Protein AF-A0A1F2Y8V8-F1 (afdb_monomer)

Structure (mmCIF, N/CA/C/O backbone):
data_AF-A0A1F2Y8V8-F1
#
_entry.id   AF-A0A1F2Y8V8-F1
#
loop_
_atom_site.group_PDB
_atom_site.id
_atom_site.type_symbol
_atom_site.label_atom_id
_atom_site.label_alt_id
_atom_site.label_comp_id
_atom_site.label_asym_id
_atom_site.label_entity_id
_atom_site.label_seq_id
_atom_site.pdbx_PDB_ins_code
_atom_site.Cartn_x
_atom_site.Cartn_y
_atom_site.Cartn_z
_atom_site.occupancy
_atom_site.B_iso_or_equiv
_atom_site.auth_seq_id
_atom_site.auth_comp_id
_atom_site.auth_asym_id
_atom_site.auth_atom_id
_atom_site.pdbx_PDB_model_num
ATOM 1 N N . MET A 1 1 ? 27.053 0.276 -62.436 1.00 50.66 1 MET A N 1
ATOM 2 C CA . MET A 1 1 ? 26.690 0.704 -61.066 1.00 50.66 1 MET A CA 1
ATOM 3 C C . MET A 1 1 ? 26.446 -0.496 -60.144 1.00 50.66 1 MET A C 1
ATOM 5 O O . MET A 1 1 ? 27.216 -0.664 -59.210 1.00 50.66 1 MET A O 1
ATOM 9 N N . ALA A 1 2 ? 25.514 -1.407 -60.463 1.00 53.25 2 ALA A N 1
ATOM 10 C CA . ALA A 1 2 ? 25.196 -2.589 -59.638 1.00 53.25 2 ALA A CA 1
ATOM 11 C C . ALA A 1 2 ? 26.373 -3.557 -59.364 1.00 53.25 2 ALA A C 1
ATOM 13 O O . ALA A 1 2 ? 26.540 -4.023 -58.241 1.00 53.25 2 ALA A O 1
ATOM 14 N N . LEU A 1 3 ? 27.232 -3.830 -60.360 1.00 48.72 3 LEU A N 1
ATOM 15 C CA . LEU A 1 3 ? 28.412 -4.693 -60.174 1.00 48.72 3 LEU A CA 1
ATOM 16 C C . LEU A 1 3 ? 29.414 -4.101 -59.166 1.00 48.72 3 LEU A C 1
ATOM 18 O O . LEU A 1 3 ? 29.993 -4.834 -58.376 1.00 48.72 3 LEU A O 1
ATOM 22 N N . ARG A 1 4 ? 29.582 -2.774 -59.156 1.00 48.66 4 ARG A N 1
ATOM 23 C CA . ARG A 1 4 ? 30.535 -2.076 -58.278 1.00 48.66 4 ARG A CA 1
ATOM 24 C C . ARG A 1 4 ? 29.982 -1.843 -56.866 1.00 48.66 4 ARG A C 1
ATOM 26 O O . ARG A 1 4 ? 30.724 -1.990 -55.909 1.00 48.66 4 ARG A O 1
ATOM 33 N N . GLN A 1 5 ? 28.672 -1.628 -56.713 1.00 55.38 5 GLN A N 1
ATOM 34 C CA . GLN A 1 5 ? 28.005 -1.695 -55.398 1.00 55.38 5 GLN A CA 1
ATOM 35 C C . GLN A 1 5 ? 28.158 -3.076 -54.752 1.00 55.38 5 GLN A C 1
ATOM 37 O O . GLN A 1 5 ? 28.366 -3.198 -53.549 1.00 55.38 5 GLN A O 1
ATOM 42 N N . ARG A 1 6 ? 28.089 -4.134 -55.564 1.00 59.78 6 ARG A N 1
ATOM 43 C CA . ARG A 1 6 ? 28.317 -5.504 -55.106 1.00 59.78 6 ARG A CA 1
ATOM 44 C C . ARG A 1 6 ? 29.768 -5.727 -54.664 1.00 59.78 6 ARG A C 1
ATOM 46 O O . ARG A 1 6 ? 29.979 -6.426 -53.683 1.00 59.78 6 ARG A O 1
ATOM 53 N N . ILE A 1 7 ? 30.735 -5.103 -55.342 1.00 61.47 7 ILE A N 1
ATOM 54 C CA . ILE A 1 7 ? 32.147 -5.092 -54.937 1.00 61.47 7 ILE A CA 1
ATOM 55 C C . ILE A 1 7 ? 32.299 -4.392 -53.580 1.00 61.47 7 ILE A C 1
ATOM 57 O O . ILE A 1 7 ? 32.820 -5.021 -52.666 1.00 61.47 7 ILE A O 1
ATOM 61 N N . GLY A 1 8 ? 31.761 -3.181 -53.397 1.00 60.06 8 GLY A N 1
ATOM 62 C CA . GLY A 1 8 ? 31.795 -2.479 -52.102 1.00 60.06 8 GLY A CA 1
ATOM 63 C C . GLY A 1 8 ? 31.223 -3.314 -50.944 1.00 60.06 8 GLY A C 1
ATOM 64 O O . GLY A 1 8 ? 31.868 -3.458 -49.910 1.00 60.06 8 GLY A O 1
ATOM 65 N N . LYS A 1 9 ? 30.080 -3.983 -51.158 1.00 62.69 9 LYS A N 1
ATOM 66 C CA . LYS A 1 9 ? 29.464 -4.888 -50.164 1.00 62.69 9 LYS A CA 1
ATOM 67 C C . LYS A 1 9 ? 30.306 -6.123 -49.831 1.00 62.69 9 LYS A C 1
ATOM 69 O O . LYS A 1 9 ? 30.284 -6.589 -48.696 1.00 62.69 9 LYS A O 1
ATOM 74 N N . ILE A 1 10 ? 31.017 -6.690 -50.809 1.00 65.31 10 ILE A N 1
ATOM 75 C CA . ILE A 1 10 ? 31.923 -7.826 -50.571 1.00 65.31 10 ILE A CA 1
ATOM 76 C C . ILE A 1 10 ? 33.116 -7.378 -49.722 1.00 65.31 10 ILE A C 1
ATOM 78 O O . ILE A 1 10 ? 33.485 -8.104 -48.807 1.00 65.31 10 ILE A O 1
ATOM 82 N N . HIS A 1 11 ? 33.665 -6.188 -49.982 1.00 62.22 11 HIS A N 1
ATOM 83 C CA . HIS A 1 11 ? 34.818 -5.645 -49.257 1.00 62.22 11 HIS A CA 1
ATOM 84 C C . HIS A 1 11 ? 34.490 -5.318 -47.794 1.00 62.22 11 HIS A C 1
ATOM 86 O O . HIS A 1 11 ? 35.233 -5.725 -46.905 1.00 62.22 11 HIS A O 1
ATOM 92 N N . ALA A 1 12 ? 33.330 -4.705 -47.531 1.00 60.56 12 ALA A N 1
ATOM 93 C CA . ALA A 1 12 ? 32.849 -4.483 -46.165 1.00 60.56 12 ALA A CA 1
ATOM 94 C C . ALA A 1 12 ? 32.663 -5.801 -45.382 1.00 60.56 12 ALA A C 1
ATOM 96 O O . ALA A 1 12 ? 32.934 -5.865 -44.188 1.00 60.56 12 ALA A O 1
ATOM 97 N N . ARG A 1 13 ? 32.251 -6.884 -46.059 1.00 64.12 13 ARG A N 1
ATOM 98 C CA . ARG A 1 13 ? 32.045 -8.207 -45.443 1.00 64.12 13 ARG A CA 1
ATOM 99 C C . ARG A 1 13 ? 33.346 -8.933 -45.071 1.00 64.12 13 ARG A C 1
ATOM 101 O O . ARG A 1 13 ? 33.296 -9.846 -44.255 1.00 64.12 13 ARG A O 1
ATOM 108 N N . ILE A 1 14 ? 34.471 -8.573 -45.689 1.00 66.75 14 ILE A N 1
ATOM 109 C CA . ILE A 1 14 ? 35.799 -9.160 -45.424 1.00 66.75 14 ILE A CA 1
ATOM 110 C C . ILE A 1 14 ? 36.697 -8.231 -44.592 1.00 66.75 14 ILE A C 1
ATOM 112 O O . ILE A 1 14 ? 37.903 -8.444 -44.565 1.00 66.75 14 ILE A O 1
ATOM 116 N N . GLU A 1 15 ? 36.118 -7.211 -43.947 1.00 63.00 15 GLU A N 1
ATOM 117 C CA . GLU A 1 15 ? 36.826 -6.253 -43.079 1.00 63.00 15 GLU A CA 1
ATOM 118 C C . GLU A 1 15 ? 37.977 -5.501 -43.770 1.00 63.00 15 GLU A C 1
ATOM 120 O O . GLU A 1 15 ? 38.926 -5.076 -43.119 1.00 63.00 15 GLU A O 1
ATOM 125 N N . LEU A 1 16 ? 37.900 -5.306 -45.092 1.00 66.38 16 LEU A N 1
ATOM 126 C CA . LEU A 1 16 ? 38.850 -4.442 -45.792 1.00 66.38 16 LEU A CA 1
ATOM 127 C C . LEU A 1 16 ? 38.446 -2.985 -45.565 1.00 66.38 16 LEU A C 1
ATOM 129 O O . LEU A 1 16 ? 37.429 -2.528 -46.100 1.00 66.38 16 LEU A O 1
ATOM 133 N N . TYR A 1 17 ? 39.232 -2.255 -44.777 1.00 69.62 17 TYR A N 1
ATOM 134 C CA . TYR A 1 17 ? 38.928 -0.867 -44.461 1.00 69.62 17 TYR A CA 1
ATOM 135 C C . TYR A 1 17 ? 39.268 0.045 -45.649 1.00 69.62 17 TYR A C 1
ATOM 137 O O . TYR A 1 17 ? 40.123 -0.282 -46.480 1.00 69.62 17 TYR A O 1
ATOM 145 N N . PRO A 1 18 ? 38.636 1.229 -45.752 1.00 73.69 18 PRO A N 1
ATOM 146 C CA . PRO A 1 18 ? 38.952 2.196 -46.805 1.00 73.69 18 PRO A CA 1
ATOM 147 C C . PRO A 1 18 ? 40.450 2.546 -46.903 1.00 73.69 18 PRO A C 1
ATOM 149 O O . PRO A 1 18 ? 40.947 2.860 -47.986 1.00 73.69 18 PRO A O 1
ATOM 152 N N . GLU A 1 19 ? 41.179 2.460 -45.788 1.00 75.56 19 GLU A N 1
ATOM 153 C CA . GLU A 1 19 ? 42.627 2.682 -45.717 1.00 75.56 19 GLU A CA 1
ATOM 154 C C . GLU A 1 19 ? 43.428 1.584 -46.432 1.00 75.56 19 GLU A C 1
ATOM 156 O O . GLU A 1 19 ? 44.336 1.897 -47.207 1.00 75.56 19 GLU A O 1
ATOM 161 N N . ASP A 1 20 ? 43.035 0.317 -46.268 1.00 79.25 20 ASP A N 1
ATOM 162 C CA . ASP A 1 20 ? 43.647 -0.832 -46.948 1.00 79.25 20 ASP A CA 1
ATOM 163 C C . ASP A 1 20 ? 43.457 -0.731 -48.468 1.00 79.25 20 ASP A C 1
ATOM 165 O O . ASP A 1 20 ? 44.347 -1.042 -49.265 1.00 79.25 20 ASP A O 1
ATOM 169 N N . PHE A 1 21 ? 42.305 -0.207 -48.883 1.0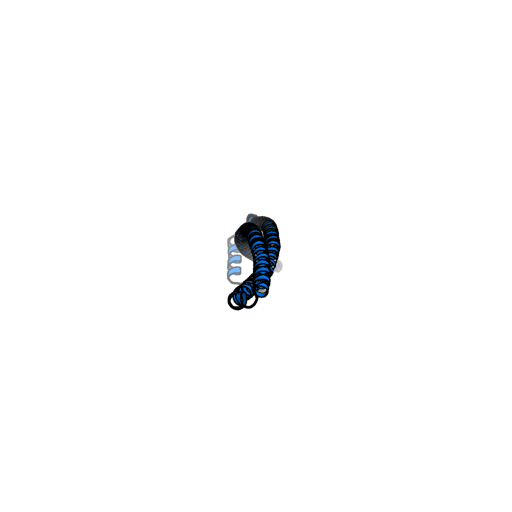0 76.25 21 PHE A N 1
ATOM 170 C CA . PHE A 1 21 ? 41.968 0.016 -50.284 1.00 76.25 21 PHE A CA 1
ATOM 171 C C . PHE A 1 21 ? 42.796 1.144 -50.911 1.00 76.25 21 PHE A C 1
ATOM 173 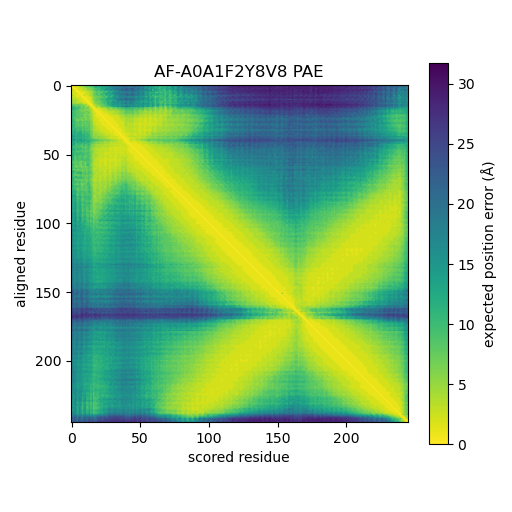O O . PHE A 1 21 ? 43.350 0.997 -52.005 1.00 76.25 21 PHE A O 1
ATOM 180 N N . ALA A 1 22 ? 42.932 2.267 -50.203 1.00 81.38 22 ALA A N 1
ATOM 181 C CA . ALA A 1 22 ? 43.777 3.374 -50.637 1.00 81.38 22 ALA A CA 1
ATOM 182 C C . ALA A 1 22 ? 45.260 2.965 -50.709 1.00 81.38 22 ALA A C 1
ATOM 184 O O . ALA A 1 22 ? 45.972 3.399 -51.619 1.00 81.38 22 ALA A O 1
ATOM 185 N N . ALA A 1 23 ? 45.722 2.111 -49.789 1.00 84.12 23 ALA A N 1
ATOM 186 C CA . ALA A 1 23 ? 47.071 1.553 -49.804 1.00 84.12 23 ALA A CA 1
ATOM 187 C C . ALA A 1 23 ? 47.305 0.645 -51.023 1.00 84.12 23 ALA A C 1
ATOM 189 O O . ALA A 1 23 ? 48.322 0.793 -51.704 1.00 84.12 23 ALA A O 1
ATOM 190 N N . PHE A 1 24 ? 46.344 -0.222 -51.360 1.00 84.25 24 PHE A N 1
ATOM 191 C CA . PHE A 1 24 ? 46.423 -1.081 -52.543 1.00 84.25 24 PHE A CA 1
ATOM 192 C C . PHE A 1 24 ? 46.500 -0.276 -53.847 1.00 84.25 24 PHE A C 1
ATOM 194 O O . PHE A 1 24 ? 47.385 -0.513 -54.667 1.00 84.25 24 PHE A O 1
ATOM 201 N N . TYR A 1 25 ? 45.630 0.724 -54.030 1.00 88.19 25 TYR A N 1
ATOM 202 C CA . TYR A 1 25 ? 45.678 1.577 -55.223 1.00 88.19 25 TYR A CA 1
ATOM 203 C C . TYR A 1 25 ? 46.952 2.407 -55.305 1.00 88.19 25 TYR A C 1
ATOM 205 O O . TYR A 1 25 ? 47.462 2.624 -56.400 1.00 88.19 25 TYR A O 1
ATOM 213 N N . ARG A 1 26 ? 47.490 2.857 -54.167 1.00 86.44 26 ARG A N 1
ATOM 214 C CA . ARG A 1 26 ? 48.780 3.552 -54.127 1.00 86.44 26 ARG A CA 1
ATOM 215 C C . ARG A 1 26 ? 49.910 2.646 -54.612 1.00 86.44 26 ARG A C 1
ATOM 217 O O . ARG A 1 26 ? 50.711 3.095 -55.423 1.00 86.44 26 ARG A O 1
ATOM 224 N N . PHE A 1 27 ? 49.952 1.399 -54.143 1.00 89.38 27 PHE A N 1
ATOM 225 C CA . PHE A 1 27 ? 50.932 0.407 -54.585 1.00 89.38 27 PHE A CA 1
ATOM 226 C C . PHE A 1 27 ? 50.772 0.081 -56.077 1.00 89.38 27 PHE A C 1
ATOM 228 O O . PHE A 1 27 ? 51.723 0.193 -56.840 1.00 89.38 27 PHE A O 1
ATOM 235 N N . TYR A 1 28 ? 49.549 -0.230 -56.512 1.00 87.44 28 TYR A N 1
ATOM 236 C CA . TYR A 1 28 ? 49.250 -0.570 -57.902 1.00 87.44 28 TYR A CA 1
ATOM 237 C C . TYR A 1 28 ? 49.563 0.573 -58.876 1.00 87.44 28 TYR A C 1
ATOM 239 O O . TYR A 1 28 ? 50.165 0.348 -59.921 1.00 87.44 28 TYR A O 1
ATOM 247 N N . LEU A 1 29 ? 49.164 1.809 -58.554 1.00 91.38 29 LEU A N 1
ATOM 248 C CA . LEU A 1 29 ? 49.452 2.960 -59.409 1.00 91.38 29 LEU A CA 1
ATOM 249 C C . LEU A 1 29 ? 50.950 3.267 -59.464 1.00 91.38 29 LEU A C 1
ATOM 251 O O . LEU A 1 29 ? 51.413 3.664 -60.526 1.00 91.38 29 LEU A O 1
ATOM 255 N N . ALA A 1 30 ? 51.693 3.082 -58.366 1.00 90.00 30 ALA A N 1
ATOM 256 C CA . ALA A 1 30 ? 53.147 3.238 -58.367 1.00 90.00 30 ALA A CA 1
ATOM 257 C C . ALA A 1 30 ? 53.803 2.238 -59.330 1.00 90.00 30 ALA A C 1
ATOM 259 O O . ALA A 1 30 ? 54.498 2.658 -60.249 1.00 90.00 30 ALA A O 1
ATOM 260 N N . GLU A 1 31 ? 53.466 0.953 -59.200 1.00 91.50 31 GLU A N 1
ATOM 261 C CA . GLU A 1 31 ? 53.982 -0.111 -60.068 1.00 91.50 31 GLU A CA 1
ATOM 262 C C . GLU A 1 31 ? 53.650 0.143 -61.548 1.00 91.50 31 GLU A C 1
ATOM 264 O O . GLU A 1 31 ? 54.502 0.050 -62.426 1.00 91.50 31 GLU A O 1
ATOM 269 N N . VAL A 1 32 ? 52.402 0.517 -61.850 1.00 90.06 32 VAL A N 1
ATOM 270 C CA . VAL A 1 32 ? 51.988 0.792 -63.231 1.00 90.06 32 VAL A CA 1
ATOM 271 C C . VAL A 1 32 ? 52.713 2.015 -63.790 1.00 90.06 32 VAL A C 1
ATOM 273 O O . VAL A 1 32 ? 53.125 1.993 -64.947 1.00 90.06 32 VAL A O 1
ATOM 276 N N . PHE A 1 33 ? 52.860 3.086 -63.006 1.00 92.25 33 PHE A N 1
ATOM 277 C CA . PHE A 1 33 ? 53.488 4.323 -63.473 1.00 92.25 33 PHE A CA 1
ATOM 278 C C . PHE A 1 33 ? 54.993 4.193 -63.695 1.00 92.25 33 PHE A C 1
ATOM 280 O O . PHE A 1 33 ? 55.491 4.878 -64.588 1.00 92.25 33 PHE A O 1
ATOM 287 N N . ASP A 1 34 ? 55.678 3.294 -62.986 1.00 91.38 34 ASP A N 1
ATOM 288 C CA . ASP A 1 34 ? 57.093 2.991 -63.230 1.00 91.38 34 ASP A CA 1
ATOM 289 C C . ASP A 1 34 ? 57.322 2.393 -64.633 1.00 91.38 34 ASP A C 1
ATOM 291 O O . ASP A 1 34 ? 58.334 2.683 -65.269 1.00 91.38 34 ASP A O 1
ATOM 295 N N . HIS A 1 35 ? 56.340 1.660 -65.174 1.00 90.06 35 HIS A N 1
ATOM 296 C CA . HIS A 1 35 ? 56.416 1.031 -66.500 1.00 90.06 35 HIS A CA 1
ATOM 297 C C . HIS A 1 35 ? 55.793 1.847 -67.647 1.00 90.06 35 HIS A C 1
ATOM 299 O O . HIS A 1 35 ? 56.017 1.537 -68.817 1.00 90.06 35 HIS A O 1
ATOM 305 N N . VAL A 1 36 ? 55.028 2.912 -67.368 1.00 89.75 36 VAL A N 1
ATOM 306 C CA . VAL A 1 36 ? 54.444 3.774 -68.422 1.00 89.75 36 VAL A CA 1
ATOM 307 C C . VAL A 1 36 ? 55.503 4.356 -69.383 1.00 89.75 36 VAL A C 1
ATOM 309 O O . VAL A 1 36 ? 55.234 4.375 -70.586 1.00 89.75 36 VAL A O 1
ATOM 312 N N . PRO A 1 37 ? 56.692 4.811 -68.931 1.00 87.25 37 PRO A N 1
ATOM 313 C CA . PRO A 1 37 ? 57.743 5.313 -69.821 1.00 87.25 37 PRO A CA 1
ATOM 314 C C . PRO A 1 37 ? 58.370 4.250 -70.735 1.00 87.25 37 PRO A C 1
ATOM 316 O O . PRO A 1 37 ? 59.009 4.611 -71.719 1.00 87.25 37 PRO A O 1
ATOM 319 N N . GLU A 1 38 ? 58.210 2.961 -70.416 1.00 90.19 38 GLU A N 1
ATOM 320 C CA . GLU A 1 38 ? 58.784 1.839 -71.175 1.00 90.19 38 GLU A CA 1
ATOM 321 C C . GLU A 1 38 ? 57.922 1.434 -72.385 1.00 90.19 38 GLU A C 1
ATOM 323 O O . GLU A 1 38 ? 58.319 0.585 -73.183 1.00 90.19 38 GLU A O 1
ATOM 328 N N . ILE A 1 39 ? 56.740 2.040 -72.545 1.00 91.12 39 ILE A N 1
ATOM 329 C CA . ILE A 1 39 ? 55.832 1.777 -73.665 1.00 91.12 39 ILE A CA 1
ATOM 330 C C . ILE A 1 39 ? 56.413 2.389 -74.946 1.00 91.12 39 ILE A C 1
ATOM 332 O O . ILE A 1 39 ? 56.501 3.609 -75.087 1.00 91.12 39 ILE A O 1
ATOM 336 N N . ASP A 1 40 ? 56.775 1.535 -75.904 1.00 91.69 40 ASP A N 1
ATOM 337 C CA . ASP A 1 40 ? 57.380 1.967 -77.165 1.00 91.69 40 ASP A CA 1
ATOM 338 C C . ASP A 1 40 ? 56.475 2.954 -77.931 1.00 91.69 40 ASP A C 1
ATOM 340 O O . ASP A 1 40 ? 55.277 2.726 -78.118 1.00 91.69 40 ASP A O 1
ATOM 344 N N . GLY A 1 41 ? 57.055 4.079 -78.355 1.00 88.75 41 GLY A N 1
ATOM 345 C CA . GLY A 1 41 ? 56.365 5.138 -79.094 1.00 88.75 41 GLY A CA 1
ATOM 346 C C . GLY A 1 41 ? 55.469 6.085 -78.279 1.00 88.75 41 GLY A C 1
ATOM 347 O O . GLY A 1 41 ? 54.878 6.983 -78.881 1.00 88.75 41 GLY A O 1
ATOM 348 N N . ILE A 1 42 ? 55.368 5.947 -76.949 1.00 91.00 42 ILE A N 1
ATOM 349 C CA . ILE A 1 42 ? 54.530 6.843 -76.134 1.00 91.00 42 ILE A CA 1
ATOM 350 C C . ILE A 1 42 ? 55.148 8.242 -75.999 1.00 91.00 42 ILE A C 1
ATOM 352 O O . ILE A 1 42 ? 56.316 8.417 -75.646 1.00 91.00 42 ILE A O 1
ATOM 356 N N . THR A 1 43 ? 54.355 9.285 -76.237 1.00 94.31 43 THR A N 1
ATOM 357 C CA . THR A 1 43 ? 54.777 10.663 -75.958 1.00 94.31 43 THR A CA 1
ATOM 358 C C . THR A 1 43 ? 54.574 11.020 -74.484 1.00 94.31 43 THR A C 1
ATOM 360 O O . THR A 1 43 ? 53.683 10.504 -73.813 1.00 94.31 43 THR A O 1
ATOM 363 N N . VAL A 1 44 ? 55.321 12.007 -73.975 1.00 89.94 44 VAL A N 1
ATOM 364 C CA . VAL A 1 44 ? 55.133 12.540 -72.605 1.00 89.94 44 VAL A CA 1
ATOM 365 C C . VAL A 1 44 ? 53.682 12.973 -72.355 1.00 89.94 44 VAL A C 1
ATOM 367 O O . VAL A 1 44 ? 53.137 12.773 -71.271 1.00 89.94 44 VAL A O 1
ATOM 370 N N . LYS A 1 45 ? 53.027 13.548 -73.370 1.00 92.88 45 LYS A N 1
ATOM 371 C CA . LYS A 1 45 ? 51.626 13.976 -73.286 1.00 92.88 45 LYS A CA 1
ATOM 372 C C . LYS A 1 45 ? 50.675 12.786 -73.118 1.00 92.88 45 LYS A C 1
ATOM 374 O O . LYS A 1 45 ? 49.729 12.882 -72.340 1.00 92.88 45 LYS A O 1
ATOM 379 N N . GLU A 1 46 ? 50.918 11.688 -73.830 1.00 92.12 46 GLU A N 1
ATOM 380 C CA . GLU A 1 46 ? 50.125 10.457 -73.731 1.00 92.12 46 GLU A CA 1
ATOM 381 C C . GLU A 1 46 ? 50.367 9.733 -72.405 1.00 92.12 46 GLU A C 1
ATOM 383 O O . GLU A 1 46 ? 49.399 9.334 -71.762 1.00 92.12 46 GLU A O 1
ATOM 388 N N . ALA A 1 47 ? 51.618 9.664 -71.938 1.00 89.25 47 ALA A N 1
ATOM 389 C CA . ALA A 1 47 ? 51.965 9.129 -70.622 1.00 89.25 47 ALA A CA 1
ATOM 390 C C . ALA A 1 47 ? 51.246 9.892 -69.493 1.00 89.25 47 ALA A C 1
ATOM 392 O O . ALA A 1 47 ? 50.570 9.290 -68.662 1.00 89.25 47 ALA A O 1
ATOM 393 N N . LEU A 1 48 ? 51.285 11.232 -69.514 1.00 90.38 48 LEU A N 1
ATOM 394 C CA . LEU A 1 48 ? 50.569 12.071 -68.544 1.00 90.38 48 LEU A CA 1
ATOM 395 C C . LEU A 1 48 ? 49.045 11.888 -68.617 1.00 90.38 48 LEU A C 1
ATOM 397 O O . LEU A 1 48 ? 48.372 11.850 -67.583 1.00 90.38 48 LEU A O 1
ATOM 401 N N . ALA A 1 49 ? 48.485 11.773 -69.824 1.00 91.75 49 ALA A N 1
ATOM 402 C CA . ALA A 1 49 ? 47.055 11.542 -70.012 1.00 91.75 49 ALA A CA 1
ATOM 403 C C . ALA A 1 49 ? 46.621 10.167 -69.478 1.00 91.75 49 ALA A C 1
ATOM 405 O O . ALA A 1 49 ? 45.558 10.059 -68.853 1.00 91.75 49 ALA A O 1
ATOM 406 N N . LEU A 1 50 ? 47.447 9.136 -69.680 1.00 91.19 50 LEU A N 1
ATOM 407 C CA . LEU A 1 50 ? 47.224 7.788 -69.169 1.00 91.19 50 LEU A CA 1
ATOM 408 C C . LEU A 1 50 ? 47.297 7.765 -67.638 1.00 91.19 50 LEU A C 1
ATOM 410 O O . LEU A 1 50 ? 46.334 7.336 -66.999 1.00 91.19 50 LEU A O 1
ATOM 414 N N . SER A 1 51 ? 48.355 8.325 -67.043 1.00 90.38 51 SER A N 1
ATOM 415 C CA . SER A 1 51 ? 48.498 8.415 -65.585 1.00 90.38 51 SER A CA 1
ATOM 416 C C . SER A 1 51 ? 47.357 9.203 -64.943 1.00 90.38 51 SER A C 1
ATOM 418 O O . SER A 1 51 ? 46.758 8.754 -63.969 1.00 90.38 51 SER A O 1
ATOM 420 N N . SER A 1 52 ? 46.962 10.339 -65.527 1.00 92.25 52 SER A N 1
ATOM 421 C CA . SER A 1 52 ? 45.811 11.117 -65.049 1.00 92.25 52 SER A CA 1
ATOM 422 C C . SER A 1 52 ? 44.498 10.326 -65.116 1.00 92.25 52 SER A C 1
ATOM 424 O O . SER A 1 52 ? 43.642 10.447 -64.238 1.00 92.25 52 SER A O 1
ATOM 426 N N . SER A 1 53 ? 44.309 9.509 -66.152 1.00 92.56 53 SER A N 1
ATOM 427 C CA . SER A 1 53 ? 43.097 8.700 -66.316 1.00 92.56 53 SER A CA 1
ATOM 428 C C . SER A 1 53 ? 43.048 7.533 -65.328 1.00 92.56 53 SER A C 1
ATOM 430 O O . SER A 1 53 ? 42.003 7.310 -64.719 1.00 92.56 53 SER A O 1
ATOM 432 N N . LEU A 1 54 ? 44.177 6.857 -65.096 1.00 90.12 54 LEU A N 1
ATOM 433 C CA . LEU A 1 54 ? 44.303 5.787 -64.102 1.00 90.12 54 LEU A CA 1
ATOM 434 C C . LEU A 1 54 ? 44.117 6.308 -62.671 1.00 90.12 54 LEU A C 1
ATOM 436 O O . LEU A 1 54 ? 43.344 5.731 -61.908 1.00 90.12 54 LEU A O 1
ATOM 440 N N . THR A 1 55 ? 44.718 7.452 -62.329 1.00 91.69 55 THR A N 1
ATOM 441 C CA . THR A 1 55 ? 44.513 8.097 -61.023 1.00 91.69 55 THR A CA 1
ATOM 442 C C . THR A 1 55 ? 43.057 8.511 -60.820 1.00 91.69 55 THR A C 1
ATOM 444 O O . THR A 1 55 ? 42.496 8.278 -59.753 1.00 91.69 55 THR A O 1
ATOM 447 N N . ARG A 1 56 ? 42.399 9.087 -61.839 1.00 91.69 56 ARG A N 1
ATOM 448 C CA . ARG A 1 56 ? 40.968 9.434 -61.756 1.00 91.69 56 ARG A CA 1
ATOM 449 C C . ARG A 1 56 ? 40.084 8.205 -61.567 1.00 91.69 56 ARG A C 1
ATOM 451 O O . ARG A 1 56 ? 39.123 8.277 -60.807 1.00 91.69 56 ARG A O 1
ATOM 458 N N . LEU A 1 57 ? 4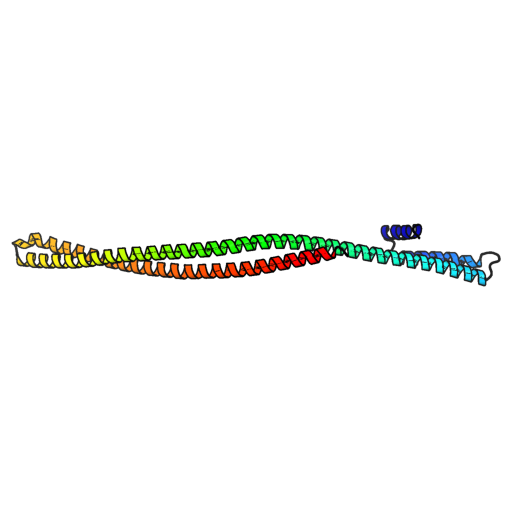0.408 7.093 -62.229 1.00 89.00 57 LEU A N 1
ATOM 459 C CA . LEU A 1 57 ? 39.681 5.837 -62.070 1.00 89.00 57 LEU A CA 1
ATOM 460 C C . LEU A 1 57 ? 39.809 5.294 -60.639 1.00 89.00 57 LEU A C 1
ATOM 462 O O . LEU A 1 57 ? 38.792 4.968 -60.033 1.00 89.00 57 LEU A O 1
ATOM 466 N N . ALA A 1 58 ? 41.028 5.262 -60.092 1.00 87.25 58 ALA A N 1
ATOM 467 C CA . ALA A 1 58 ? 41.284 4.824 -58.720 1.00 87.25 58 ALA A CA 1
ATOM 468 C C . ALA A 1 58 ? 40.584 5.722 -57.685 1.00 87.25 58 ALA A C 1
ATOM 470 O O . ALA A 1 58 ? 39.887 5.226 -56.805 1.00 87.25 58 ALA A O 1
ATOM 471 N N . LEU A 1 59 ? 40.695 7.051 -57.820 1.00 87.12 59 LEU A N 1
ATOM 472 C CA . LEU A 1 59 ? 40.038 8.004 -56.916 1.00 87.12 59 LEU A CA 1
ATOM 473 C C . LEU A 1 59 ? 38.512 7.879 -56.935 1.00 87.12 59 LEU A C 1
ATOM 475 O O . LEU A 1 59 ? 37.874 8.000 -55.891 1.00 87.12 59 LEU A O 1
ATOM 479 N N . PHE A 1 60 ? 37.922 7.639 -58.107 1.00 86.75 60 PHE A N 1
ATOM 480 C CA . PHE A 1 60 ? 36.482 7.434 -58.234 1.00 86.75 60 PHE A CA 1
ATOM 481 C C . PHE A 1 60 ? 36.015 6.133 -57.563 1.00 86.75 60 PHE A C 1
ATOM 483 O O . PHE A 1 60 ? 34.963 6.108 -56.930 1.00 86.75 60 PHE A O 1
ATOM 490 N N . ASP A 1 61 ? 36.789 5.054 -57.676 1.00 83.62 61 ASP A N 1
ATOM 491 C CA . ASP A 1 61 ? 36.449 3.775 -57.045 1.00 83.62 61 ASP A CA 1
ATOM 492 C C . ASP A 1 61 ? 36.603 3.833 -55.512 1.00 83.62 61 ASP A C 1
ATOM 494 O O . ASP A 1 61 ? 35.741 3.342 -54.777 1.00 83.62 61 ASP A O 1
ATOM 498 N N . ILE A 1 62 ? 37.647 4.518 -55.020 1.00 84.00 62 ILE A N 1
ATOM 499 C CA . ILE A 1 62 ? 37.853 4.802 -53.588 1.00 84.00 62 ILE A CA 1
ATOM 500 C C . ILE A 1 62 ? 36.695 5.636 -53.033 1.00 84.00 62 ILE A C 1
ATOM 502 O O . ILE A 1 62 ? 36.123 5.270 -52.008 1.00 84.00 62 ILE A O 1
ATOM 506 N N . SER A 1 63 ? 36.310 6.730 -53.701 1.00 84.50 63 SER A N 1
ATOM 507 C CA . SER A 1 63 ? 35.232 7.600 -53.211 1.00 84.50 63 SER A CA 1
ATOM 508 C C . SER A 1 63 ? 33.878 6.892 -53.186 1.00 84.50 63 SER A C 1
ATOM 510 O O . SER A 1 63 ? 33.113 7.070 -52.239 1.00 84.50 63 SER A O 1
ATOM 512 N N . MET A 1 64 ? 33.600 6.034 -54.172 1.00 82.06 64 MET A N 1
ATOM 513 C CA . MET A 1 64 ? 32.408 5.188 -54.176 1.00 82.06 64 MET A CA 1
ATOM 514 C C . MET A 1 64 ? 32.398 4.179 -53.024 1.00 82.06 64 MET A C 1
ATOM 516 O O . MET A 1 64 ? 31.366 4.011 -52.376 1.00 82.06 64 MET A O 1
ATOM 520 N N . THR A 1 65 ? 33.522 3.505 -52.773 1.00 80.81 65 THR A N 1
ATOM 521 C CA . THR A 1 65 ? 33.637 2.528 -51.680 1.00 80.81 65 THR A CA 1
ATOM 522 C C . THR A 1 65 ? 33.473 3.206 -50.323 1.00 80.81 65 THR A C 1
ATOM 524 O O . THR A 1 65 ? 32.721 2.717 -49.485 1.00 80.81 65 THR A O 1
ATOM 527 N N . LEU A 1 66 ? 34.098 4.371 -50.135 1.00 82.69 66 LEU A N 1
ATOM 528 C CA . LEU A 1 66 ? 33.960 5.170 -48.920 1.00 82.69 66 LEU A CA 1
ATOM 529 C C . LEU A 1 66 ? 32.509 5.630 -48.705 1.00 82.69 66 LEU A C 1
ATOM 531 O O . LEU A 1 66 ? 31.984 5.509 -47.602 1.00 82.69 66 LEU A O 1
ATOM 535 N N . ALA A 1 67 ? 31.836 6.106 -49.759 1.00 84.31 67 ALA A N 1
ATOM 536 C CA . ALA A 1 67 ? 30.430 6.501 -49.685 1.00 84.31 67 ALA A CA 1
ATOM 537 C C . ALA A 1 67 ? 29.514 5.324 -49.308 1.00 84.31 67 ALA A C 1
ATOM 539 O O . ALA A 1 67 ? 28.623 5.487 -48.478 1.00 84.31 67 ALA A O 1
ATOM 540 N N . GLN A 1 68 ? 29.756 4.137 -49.875 1.00 82.25 68 GLN A N 1
ATOM 541 C CA . GLN A 1 68 ? 29.015 2.924 -49.523 1.00 82.25 68 GLN A CA 1
ATOM 542 C C . GLN A 1 68 ? 29.270 2.507 -48.070 1.00 82.25 68 GLN A C 1
ATOM 544 O O . GLN A 1 68 ? 28.323 2.162 -47.374 1.00 82.25 68 GLN A O 1
ATOM 549 N N . TYR A 1 69 ? 30.522 2.565 -47.609 1.00 81.06 69 TYR A N 1
ATOM 550 C CA . TYR A 1 69 ? 30.880 2.234 -46.231 1.00 81.06 69 TYR A CA 1
ATOM 551 C C . TYR A 1 69 ? 30.173 3.158 -45.234 1.00 81.06 69 TYR A C 1
ATOM 553 O O . TYR A 1 69 ? 29.530 2.670 -44.312 1.00 81.06 69 TYR A O 1
ATOM 561 N N . HIS A 1 70 ? 30.214 4.478 -45.455 1.00 83.81 70 HIS A N 1
ATOM 562 C CA . HIS A 1 70 ? 29.483 5.430 -44.614 1.00 83.81 70 HIS A CA 1
ATOM 563 C C . HIS A 1 70 ? 27.981 5.146 -44.600 1.00 83.81 70 HIS A C 1
ATOM 565 O O . HIS A 1 70 ? 27.389 5.098 -43.529 1.00 83.81 70 HIS A O 1
ATOM 571 N N . GLN A 1 71 ? 27.382 4.890 -45.766 1.00 85.50 71 GLN A N 1
ATOM 572 C CA . GLN A 1 71 ? 25.963 4.561 -45.855 1.00 85.50 71 GLN A CA 1
ATOM 573 C C . GLN A 1 71 ? 25.610 3.274 -45.090 1.00 85.50 71 GLN A C 1
ATOM 575 O O . GLN A 1 71 ? 24.607 3.247 -44.380 1.00 85.50 71 GLN A O 1
ATOM 580 N N . ASP A 1 72 ? 26.412 2.215 -45.223 1.00 84.62 72 ASP A N 1
ATOM 581 C CA . ASP A 1 72 ? 26.168 0.938 -44.545 1.00 84.62 72 ASP A CA 1
ATOM 582 C C . ASP A 1 72 ? 26.381 1.061 -43.024 1.00 84.62 72 ASP A C 1
ATOM 584 O O . ASP A 1 72 ? 25.602 0.505 -42.250 1.00 84.62 72 ASP A O 1
ATOM 588 N N . THR A 1 73 ? 27.386 1.824 -42.579 1.00 83.06 73 THR A N 1
ATOM 589 C CA . THR A 1 73 ? 27.593 2.137 -41.157 1.00 83.06 73 THR A CA 1
ATOM 590 C C . THR A 1 73 ? 26.440 2.964 -40.588 1.00 83.06 73 THR A C 1
ATOM 592 O O . THR A 1 73 ? 25.933 2.628 -39.519 1.00 83.06 73 THR A O 1
ATOM 595 N N . ASP A 1 74 ? 25.987 4.006 -41.288 1.00 86.56 74 ASP A N 1
ATOM 596 C CA . ASP A 1 74 ? 24.859 4.835 -40.849 1.00 86.56 74 ASP A CA 1
ATOM 597 C C . ASP A 1 74 ? 23.570 4.012 -40.758 1.00 86.56 74 ASP A C 1
ATOM 599 O O . ASP A 1 74 ? 22.858 4.100 -39.758 1.00 86.56 74 ASP A O 1
ATOM 603 N N . GLN A 1 75 ? 23.308 3.152 -41.749 1.00 86.38 75 GLN A N 1
ATOM 604 C CA . GLN A 1 75 ? 22.163 2.245 -41.725 1.00 86.38 75 GLN A CA 1
ATOM 605 C C . GLN A 1 75 ? 22.258 1.251 -40.564 1.00 86.38 75 GLN A C 1
ATOM 607 O O . GLN A 1 75 ? 21.298 1.089 -39.819 1.00 86.38 75 GLN A O 1
ATOM 612 N N . SER A 1 76 ? 23.418 0.618 -40.361 1.00 87.06 76 SER A N 1
ATOM 613 C CA . SER A 1 76 ? 23.615 -0.324 -39.254 1.00 87.06 76 SER A CA 1
ATOM 614 C C . SER A 1 76 ? 23.437 0.344 -37.889 1.00 87.06 76 SER A C 1
ATOM 616 O O . SER A 1 76 ? 22.904 -0.276 -36.970 1.00 87.06 76 SER A O 1
ATOM 618 N N . ASN A 1 77 ? 23.882 1.594 -37.741 1.00 86.31 77 ASN A N 1
ATOM 619 C CA . ASN A 1 77 ? 23.694 2.366 -36.516 1.00 86.31 77 ASN A CA 1
ATOM 620 C C . ASN A 1 77 ? 22.215 2.717 -36.296 1.00 86.31 77 ASN A C 1
ATOM 622 O O . ASN A 1 77 ? 21.735 2.628 -35.168 1.00 86.31 77 ASN A O 1
ATOM 626 N N . GLN A 1 78 ? 21.481 3.083 -37.352 1.00 87.94 78 GLN A N 1
ATOM 627 C CA . GLN A 1 78 ? 20.036 3.329 -37.275 1.00 87.94 78 GLN A CA 1
ATOM 628 C C . GLN A 1 78 ? 19.264 2.059 -36.903 1.00 87.94 78 GLN A C 1
ATOM 630 O O . GLN A 1 78 ? 18.476 2.091 -35.961 1.00 87.94 78 GLN A O 1
ATOM 635 N N . ASP A 1 79 ? 19.562 0.931 -37.551 1.00 89.69 79 ASP A N 1
ATOM 636 C CA . ASP A 1 79 ? 18.929 -0.359 -37.261 1.00 89.69 79 ASP A CA 1
ATOM 637 C C . ASP A 1 79 ? 19.161 -0.781 -35.798 1.00 89.69 79 ASP A C 1
ATOM 639 O O . ASP A 1 79 ? 18.245 -1.268 -35.129 1.00 89.69 79 ASP A O 1
ATOM 643 N N . ALA A 1 80 ? 20.376 -0.572 -35.274 1.00 88.56 80 ALA A N 1
ATOM 644 C CA . ALA A 1 80 ? 20.704 -0.850 -33.877 1.00 88.56 80 ALA A CA 1
ATOM 645 C C . ALA A 1 80 ? 19.922 0.056 -32.907 1.00 88.56 80 ALA A C 1
ATOM 647 O O . ALA A 1 80 ? 19.354 -0.434 -31.929 1.00 88.56 80 ALA A O 1
ATOM 648 N N . LEU A 1 81 ? 19.840 1.360 -33.200 1.00 89.06 81 LEU A N 1
ATOM 649 C CA . LEU A 1 81 ? 19.062 2.315 -32.404 1.00 89.0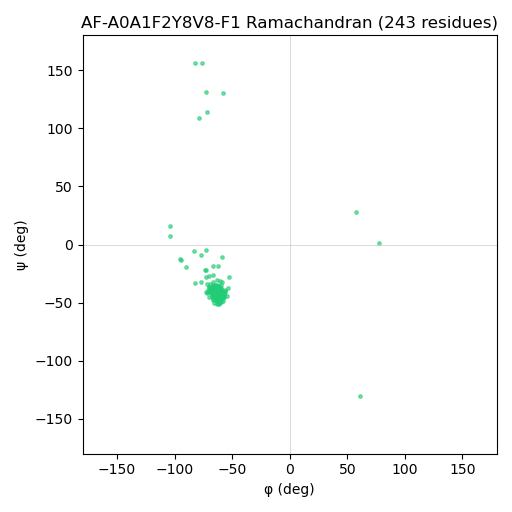6 81 LEU A CA 1
ATOM 650 C C . LEU A 1 81 ? 17.565 1.983 -32.409 1.00 89.06 81 LEU A C 1
ATOM 652 O O . LEU A 1 81 ? 16.906 2.097 -31.375 1.00 89.06 81 LEU A O 1
ATOM 656 N N . ASP A 1 82 ? 17.015 1.552 -33.542 1.00 87.94 82 ASP A N 1
ATOM 657 C CA . ASP A 1 82 ? 15.603 1.187 -33.648 1.00 87.94 82 ASP A CA 1
ATOM 658 C C . ASP A 1 82 ? 15.280 -0.106 -32.894 1.00 87.94 82 ASP A C 1
ATOM 660 O O . ASP A 1 82 ? 14.229 -0.198 -32.249 1.00 87.94 82 ASP A O 1
ATOM 664 N N . GLN A 1 83 ? 16.197 -1.078 -32.893 1.00 89.31 83 GLN A N 1
ATOM 665 C CA . GLN A 1 83 ? 16.082 -2.272 -32.052 1.00 89.31 83 GLN A CA 1
ATOM 666 C C . GLN A 1 83 ? 16.106 -1.920 -30.560 1.00 89.31 83 GLN A C 1
ATOM 668 O O . GLN A 1 83 ? 15.259 -2.407 -29.805 1.00 89.31 83 GLN A O 1
ATOM 673 N N . GLU A 1 84 ? 17.023 -1.050 -30.131 1.00 89.88 84 GLU A N 1
ATOM 674 C CA . GLU A 1 84 ? 17.116 -0.604 -28.737 1.00 89.88 84 GLU A CA 1
ATOM 675 C C . GLU A 1 84 ? 15.851 0.155 -28.306 1.00 89.88 84 GLU A C 1
ATOM 677 O O . GLU A 1 84 ? 15.262 -0.143 -27.263 1.00 89.88 84 GLU A O 1
ATOM 682 N N . ARG A 1 85 ? 15.351 1.065 -29.153 1.00 87.69 85 ARG A N 1
ATOM 683 C CA . ARG A 1 85 ? 14.083 1.780 -28.935 1.00 87.69 85 ARG A CA 1
ATOM 684 C C . ARG A 1 85 ? 12.891 0.833 -28.837 1.00 87.69 85 ARG A C 1
ATOM 686 O O . ARG A 1 85 ? 12.044 1.024 -27.967 1.00 87.69 85 ARG A O 1
ATOM 693 N N . ALA A 1 86 ? 12.814 -0.186 -29.694 1.00 88.62 86 ALA A N 1
ATOM 694 C CA . ALA A 1 86 ? 11.739 -1.176 -29.661 1.00 88.62 86 ALA A CA 1
ATOM 695 C C . ALA A 1 86 ? 11.769 -2.008 -28.369 1.00 88.62 86 ALA A C 1
ATOM 697 O O . ALA A 1 86 ? 10.727 -2.230 -27.744 1.00 88.62 86 ALA A O 1
ATOM 698 N N . ALA A 1 87 ? 12.959 -2.443 -27.946 1.00 91.38 87 ALA A N 1
ATOM 699 C CA . ALA A 1 87 ? 13.148 -3.175 -26.698 1.00 91.38 87 ALA A CA 1
ATOM 700 C C . ALA A 1 87 ? 12.776 -2.318 -25.476 1.00 91.38 87 ALA A C 1
ATOM 702 O O . ALA A 1 87 ? 12.071 -2.792 -24.577 1.00 91.38 87 ALA A O 1
ATOM 703 N N . LEU A 1 88 ? 13.184 -1.046 -25.474 1.00 90.69 88 LEU A N 1
ATOM 704 C CA . LEU A 1 88 ? 12.818 -0.081 -24.443 1.00 90.69 88 LEU A CA 1
ATOM 705 C C . LEU A 1 88 ? 11.301 0.141 -24.399 1.00 90.69 88 LEU A C 1
ATOM 707 O O . LEU A 1 88 ? 10.705 0.010 -23.334 1.00 90.69 88 LEU A O 1
ATOM 711 N N . ALA A 1 89 ? 10.658 0.392 -25.544 1.00 91.38 89 ALA A N 1
ATOM 712 C CA . ALA A 1 89 ? 9.212 0.597 -25.630 1.00 91.38 89 ALA A CA 1
ATOM 713 C C . ALA A 1 89 ? 8.425 -0.611 -25.101 1.00 91.38 89 ALA A C 1
ATOM 715 O O . ALA A 1 89 ? 7.489 -0.446 -24.321 1.00 91.38 89 ALA A O 1
ATOM 716 N N . LYS A 1 90 ? 8.834 -1.833 -25.468 1.00 91.56 90 LYS A N 1
ATOM 717 C CA . LYS A 1 90 ? 8.213 -3.070 -24.976 1.00 91.56 90 LYS A CA 1
ATOM 718 C C . LYS A 1 90 ? 8.343 -3.210 -23.458 1.00 91.56 90 LYS A C 1
ATOM 720 O O . LYS A 1 90 ? 7.371 -3.556 -22.792 1.00 91.56 90 LYS A O 1
ATOM 725 N N . THR A 1 91 ? 9.530 -2.933 -22.921 1.00 93.56 91 THR A N 1
ATOM 726 C CA . THR A 1 91 ? 9.792 -3.008 -21.477 1.00 93.56 91 THR A CA 1
ATOM 727 C C . THR A 1 91 ? 8.980 -1.957 -20.724 1.00 93.56 91 THR A C 1
ATOM 729 O O . THR A 1 91 ? 8.327 -2.279 -19.740 1.00 93.56 91 THR A O 1
ATOM 732 N N . MET A 1 92 ? 8.948 -0.717 -21.219 1.00 92.44 92 MET A N 1
ATOM 733 C CA . MET A 1 92 ? 8.147 0.359 -20.634 1.00 92.44 92 MET A CA 1
ATOM 734 C C . MET A 1 92 ? 6.646 0.055 -20.672 1.00 92.44 92 MET A C 1
ATOM 736 O O . MET A 1 92 ? 5.971 0.320 -19.684 1.00 92.44 92 MET A O 1
ATOM 740 N N . SER A 1 93 ? 6.132 -0.523 -21.765 1.00 91.94 93 SER A N 1
ATOM 741 C CA . SER A 1 93 ? 4.728 -0.951 -21.860 1.00 91.94 93 SER A CA 1
ATOM 742 C C . SER A 1 93 ? 4.388 -1.982 -20.787 1.00 91.94 93 SER A C 1
ATOM 744 O O . SER A 1 93 ? 3.421 -1.803 -20.060 1.00 91.94 93 SER A O 1
ATOM 746 N N . ALA A 1 94 ? 5.210 -3.026 -20.646 1.00 92.88 94 ALA A N 1
ATOM 747 C CA . ALA A 1 94 ? 4.983 -4.069 -19.650 1.00 92.88 94 ALA A CA 1
ATOM 748 C C . ALA A 1 94 ? 5.030 -3.515 -18.216 1.00 92.88 94 ALA A C 1
ATOM 750 O O . ALA A 1 94 ? 4.196 -3.867 -17.386 1.00 92.88 94 ALA A O 1
ATOM 751 N N . THR A 1 95 ? 5.973 -2.611 -17.934 1.00 92.12 95 THR A N 1
ATOM 752 C CA . THR A 1 95 ? 6.054 -1.930 -16.636 1.00 92.12 95 THR A CA 1
ATOM 753 C C . THR A 1 95 ? 4.838 -1.040 -16.382 1.00 92.12 95 THR A C 1
ATOM 755 O O . THR A 1 95 ? 4.363 -0.983 -15.252 1.00 92.12 95 THR A O 1
ATOM 758 N N . ALA A 1 96 ? 4.320 -0.353 -17.405 1.00 91.62 96 ALA A N 1
ATOM 759 C CA . ALA A 1 96 ? 3.111 0.459 -17.288 1.00 91.62 96 ALA A CA 1
ATOM 760 C C . ALA A 1 96 ? 1.890 -0.406 -16.958 1.00 91.62 96 ALA A C 1
ATOM 762 O O . ALA A 1 96 ? 1.176 -0.113 -16.006 1.00 91.62 96 ALA A O 1
ATOM 763 N N . ASP A 1 97 ? 1.694 -1.511 -17.675 1.00 91.69 97 ASP A N 1
ATOM 764 C CA . ASP A 1 97 ? 0.583 -2.430 -17.412 1.00 91.69 97 ASP A CA 1
ATOM 765 C C . ASP A 1 97 ? 0.658 -2.984 -15.977 1.00 91.69 97 ASP A C 1
ATOM 767 O O . ASP A 1 97 ? -0.314 -2.917 -15.226 1.00 91.69 97 ASP A O 1
ATOM 771 N N . GLN A 1 98 ? 1.846 -3.410 -15.533 1.00 94.19 98 GLN A N 1
ATOM 772 C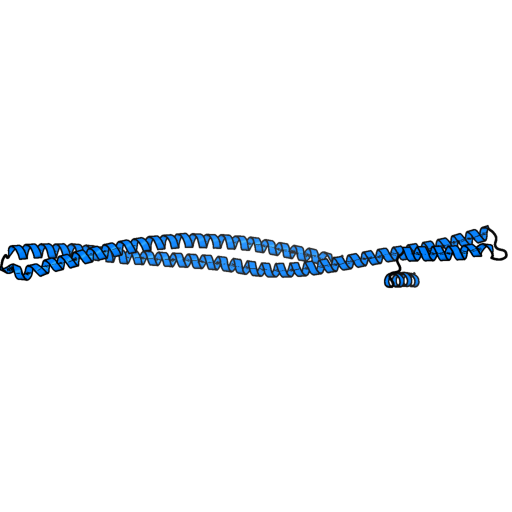 CA . GLN A 1 98 ? 2.047 -3.884 -14.161 1.00 94.19 98 GLN A CA 1
ATOM 773 C C . GLN A 1 98 ? 1.807 -2.786 -13.106 1.00 94.19 98 GLN A C 1
ATOM 775 O O . GLN A 1 98 ? 1.265 -3.054 -12.029 1.00 94.19 98 GLN A O 1
ATOM 780 N N . LEU A 1 99 ? 2.211 -1.543 -13.390 1.00 94.00 99 LEU A N 1
ATOM 781 C CA . LEU A 1 99 ? 1.922 -0.402 -12.521 1.00 94.00 99 LEU A CA 1
ATOM 782 C C . LEU A 1 99 ? 0.421 -0.128 -12.449 1.00 94.00 99 LEU A C 1
ATOM 784 O O . LEU A 1 99 ? -0.077 0.160 -11.367 1.00 94.00 99 LEU A O 1
ATOM 788 N N . GLN A 1 100 ? -0.302 -0.244 -13.563 1.00 93.56 100 GLN A N 1
ATOM 789 C CA . GLN A 1 100 ? -1.747 -0.045 -13.602 1.00 93.56 100 GLN A CA 1
ATOM 790 C C . GLN A 1 100 ? -2.481 -1.062 -12.716 1.00 93.56 100 GLN A C 1
ATOM 792 O O . GLN A 1 100 ? -3.360 -0.668 -11.946 1.00 93.56 100 GLN A O 1
ATOM 797 N N . ASP A 1 101 ? -2.079 -2.333 -12.771 1.00 95.19 101 ASP A N 1
ATOM 798 C CA . ASP A 1 101 ? -2.618 -3.385 -11.903 1.00 95.19 101 ASP A CA 1
ATOM 799 C C . ASP A 1 101 ? -2.327 -3.080 -10.427 1.00 95.19 101 ASP A C 1
ATOM 801 O O . ASP A 1 101 ? -3.232 -3.060 -9.593 1.00 95.19 101 ASP A O 1
ATOM 805 N N . THR A 1 102 ? -1.077 -2.725 -10.114 1.00 95.06 102 THR A N 1
ATOM 806 C CA . THR A 1 102 ? -0.658 -2.387 -8.743 1.00 95.06 102 THR A CA 1
ATOM 807 C C . THR A 1 102 ? -1.426 -1.182 -8.188 1.00 95.06 102 THR A C 1
ATOM 809 O O . THR A 1 102 ? -1.804 -1.166 -7.017 1.00 95.06 102 THR A O 1
ATOM 812 N N . VAL A 1 103 ? -1.677 -0.168 -9.019 1.00 96.25 103 VAL A N 1
ATOM 813 C CA . VAL A 1 103 ? -2.456 1.023 -8.652 1.00 96.25 103 VAL A CA 1
ATOM 814 C C . VAL A 1 103 ? -3.919 0.671 -8.391 1.00 96.25 103 VAL A C 1
ATOM 816 O O . VAL A 1 103 ? -4.507 1.172 -7.433 1.00 96.25 103 VAL A O 1
ATOM 819 N N . SER A 1 104 ? -4.500 -0.212 -9.205 1.00 94.88 104 SER A N 1
ATOM 820 C CA . SER A 1 104 ? -5.860 -0.712 -8.995 1.00 94.88 104 SER A CA 1
ATOM 821 C C . SER A 1 104 ? -5.983 -1.461 -7.665 1.00 94.88 104 SER A C 1
ATOM 823 O O . SER A 1 104 ? -6.913 -1.207 -6.895 1.00 94.88 104 SER A O 1
ATOM 825 N N . ASP A 1 105 ? -5.019 -2.330 -7.353 1.00 95.75 105 ASP A N 1
ATOM 826 C CA . ASP A 1 105 ? -4.973 -3.058 -6.082 1.00 95.75 105 ASP A CA 1
ATOM 827 C C . ASP A 1 105 ? -4.824 -2.105 -4.887 1.00 95.75 105 ASP A C 1
ATOM 829 O O . ASP A 1 105 ? -5.500 -2.262 -3.866 1.00 95.75 105 ASP A O 1
ATOM 833 N N . PHE A 1 106 ? -3.990 -1.069 -5.019 1.00 94.25 106 PHE A N 1
ATOM 834 C CA . PHE A 1 106 ? -3.824 -0.038 -3.994 1.00 94.25 106 PHE A CA 1
ATOM 835 C C . PHE A 1 106 ? -5.114 0.746 -3.735 1.00 94.25 106 PHE A C 1
ATOM 837 O O . PHE A 1 106 ? -5.455 0.978 -2.570 1.00 94.25 106 PHE A O 1
ATOM 844 N N . ALA A 1 107 ? -5.848 1.112 -4.788 1.00 95.31 107 ALA A N 1
ATOM 845 C CA . ALA A 1 107 ? -7.131 1.796 -4.672 1.00 9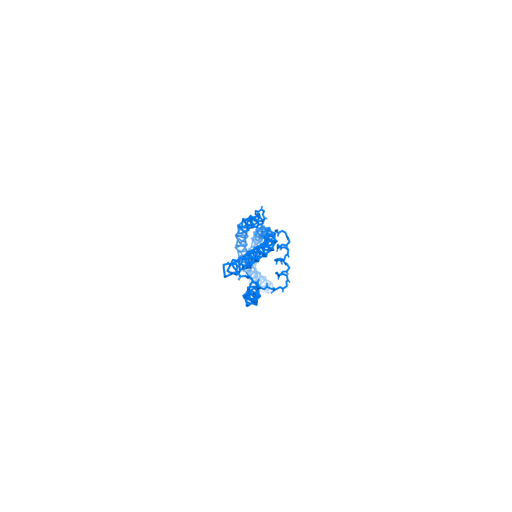5.31 107 ALA A CA 1
ATOM 846 C C . ALA A 1 107 ? -8.192 0.904 -4.001 1.00 95.31 107 ALA A C 1
ATOM 848 O O . ALA A 1 107 ? -8.901 1.349 -3.096 1.00 95.31 107 ALA A O 1
ATOM 849 N N . ALA A 1 108 ? -8.269 -0.376 -4.378 1.00 95.56 108 ALA A N 1
ATOM 850 C CA . ALA A 1 108 ? -9.181 -1.336 -3.754 1.00 95.56 108 ALA A CA 1
ATOM 851 C C . ALA A 1 108 ? -8.845 -1.582 -2.270 1.00 95.56 108 ALA A C 1
ATOM 853 O O . ALA A 1 108 ? -9.741 -1.650 -1.419 1.00 95.56 108 ALA A O 1
ATOM 854 N N . GLY A 1 109 ? -7.552 -1.664 -1.944 1.00 96.44 109 GLY A N 1
ATOM 855 C CA . GLY A 1 109 ? -7.070 -1.783 -0.570 1.00 96.44 109 GLY A CA 1
ATOM 856 C C . GLY A 1 109 ? -7.426 -0.562 0.280 1.00 96.44 109 GLY A C 1
ATOM 857 O O . GLY A 1 109 ? -7.854 -0.719 1.421 1.00 96.44 109 GLY A O 1
ATOM 858 N N . ALA A 1 110 ? -7.324 0.642 -0.286 1.00 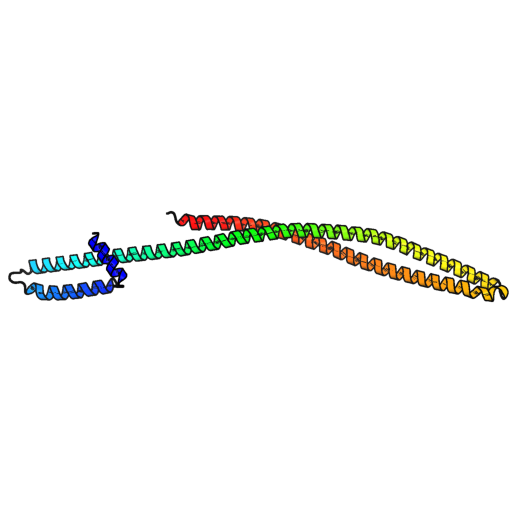96.25 110 ALA A N 1
ATOM 859 C CA . ALA A 1 110 ? -7.688 1.889 0.380 1.00 96.25 110 ALA A CA 1
ATOM 860 C C . ALA A 1 110 ? -9.176 1.946 0.768 1.00 96.25 110 ALA A C 1
ATOM 862 O O . ALA A 1 110 ? -9.508 2.302 1.901 1.00 96.25 110 ALA A O 1
ATOM 863 N N . VAL A 1 111 ? -10.067 1.545 -0.147 1.00 94.38 111 VAL A N 1
ATOM 864 C CA . VAL A 1 111 ? -11.512 1.444 0.124 1.00 94.38 111 VAL A CA 1
ATOM 865 C C . VAL A 1 111 ? -11.784 0.412 1.217 1.00 94.38 111 VAL A C 1
ATOM 867 O O . VAL A 1 111 ? -12.451 0.717 2.202 1.00 94.38 111 VAL A O 1
ATOM 870 N N . SER A 1 112 ? -11.194 -0.780 1.096 1.00 96.12 112 SER A N 1
ATOM 871 C CA . SER A 1 112 ? -11.360 -1.850 2.087 1.00 96.12 112 SER A CA 1
ATOM 872 C C . SER A 1 112 ? -10.887 -1.429 3.484 1.00 96.12 112 SER A C 1
ATOM 874 O O . SER A 1 112 ? -11.506 -1.780 4.487 1.00 96.12 112 SER A O 1
ATOM 876 N N . LEU A 1 113 ? -9.801 -0.654 3.559 1.00 95.56 113 LEU A N 1
ATOM 877 C CA . LEU A 1 113 ? -9.272 -0.124 4.813 1.00 95.56 113 LEU A CA 1
ATOM 878 C C . LEU A 1 113 ? -10.246 0.868 5.459 1.00 95.56 113 LEU A C 1
ATOM 880 O O . LEU A 1 113 ? -10.492 0.788 6.661 1.00 95.56 113 LEU A O 1
ATOM 884 N N . ALA A 1 114 ? -10.824 1.772 4.663 1.00 93.25 114 ALA A N 1
ATOM 885 C CA . ALA A 1 114 ? -11.812 2.732 5.141 1.00 93.25 114 ALA A CA 1
ATOM 886 C C . ALA A 1 114 ? -13.072 2.033 5.683 1.00 93.25 114 ALA A C 1
ATOM 888 O O . ALA A 1 114 ? -13.538 2.374 6.774 1.00 93.25 114 ALA A O 1
ATOM 889 N N . ASP A 1 115 ? -13.572 1.017 4.975 1.00 94.75 115 ASP A N 1
ATOM 890 C CA . ASP A 1 115 ? -14.729 0.226 5.403 1.00 94.75 115 ASP A CA 1
ATOM 891 C C . ASP A 1 115 ? -14.445 -0.537 6.706 1.00 94.75 115 ASP A C 1
ATOM 893 O O . ASP A 1 115 ? -15.229 -0.468 7.657 1.00 94.75 115 ASP A O 1
ATOM 897 N N . ALA A 1 116 ? -13.286 -1.199 6.802 1.00 96.38 116 ALA A N 1
ATOM 898 C CA . ALA A 1 116 ? -12.876 -1.919 8.008 1.00 96.38 116 ALA A CA 1
ATOM 899 C C . ALA A 1 116 ? -12.713 -0.984 9.222 1.00 96.38 116 ALA A C 1
ATOM 901 O O . ALA A 1 116 ? -13.103 -1.325 10.347 1.00 96.38 116 ALA A O 1
ATOM 902 N N . SER A 1 117 ? -12.176 0.222 9.016 1.00 96.38 117 SER A N 1
ATOM 903 C CA . SER A 1 117 ? -12.102 1.249 10.059 1.00 96.38 117 SER A CA 1
ATOM 904 C C . SER A 1 117 ? -13.487 1.704 10.511 1.00 96.38 117 SER A C 1
ATOM 906 O O . SER A 1 117 ? -13.730 1.810 11.714 1.00 96.38 117 SER A O 1
ATOM 908 N N . GLN A 1 118 ? -14.416 1.921 9.578 1.00 94.94 118 GLN A N 1
ATOM 909 C CA . GLN A 1 118 ? -15.787 2.311 9.900 1.00 94.94 118 GLN A CA 1
ATOM 910 C C . GLN A 1 118 ? -16.517 1.218 10.694 1.00 94.94 118 GLN A C 1
ATOM 912 O O . GLN A 1 118 ? -17.207 1.517 11.673 1.00 94.94 118 GLN A O 1
ATOM 917 N N . GLU A 1 119 ? -16.344 -0.051 10.321 1.00 97.06 119 GLU A N 1
ATOM 918 C CA . GLU A 1 119 ? -16.906 -1.181 11.063 1.00 97.06 119 GLU A CA 1
ATOM 919 C C . GLU A 1 119 ? -16.329 -1.270 12.484 1.00 97.06 119 GLU A C 1
ATOM 921 O O . GLU A 1 119 ? -17.075 -1.468 13.449 1.00 97.06 119 GLU A O 1
ATOM 926 N N . THR A 1 120 ? -15.020 -1.047 12.631 1.00 97.69 120 THR A N 1
ATOM 927 C CA . THR A 1 120 ? -14.344 -1.025 13.936 1.00 97.69 120 THR A CA 1
ATOM 928 C C . THR A 1 120 ? -14.907 0.072 14.840 1.00 97.69 120 THR A C 1
ATOM 930 O O . THR A 1 120 ? -15.193 -0.189 16.009 1.00 97.69 120 THR A O 1
ATOM 933 N N . VAL A 1 121 ? -15.166 1.270 14.304 1.00 96.81 121 VAL A N 1
ATOM 934 C CA . VAL A 1 121 ? -15.817 2.367 15.045 1.00 96.81 121 VAL A CA 1
ATOM 935 C C . VAL A 1 121 ? -17.231 1.976 15.493 1.00 96.81 121 VAL A C 1
ATOM 937 O O . VAL A 1 121 ? -17.602 2.204 16.644 1.00 96.81 121 VAL A O 1
ATOM 940 N N . LEU A 1 122 ? -18.019 1.325 14.633 1.00 96.81 122 LEU A N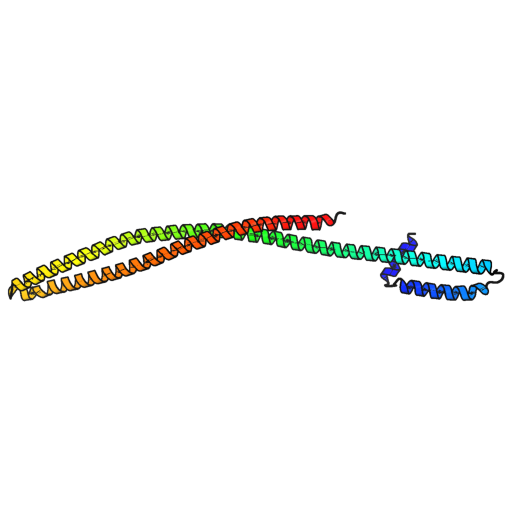 1
ATOM 941 C CA . LEU A 1 122 ? -19.363 0.855 14.996 1.00 96.81 122 LEU A CA 1
ATOM 942 C C . LEU A 1 122 ? -19.338 -0.255 16.058 1.00 96.81 122 LEU A C 1
ATOM 944 O O . LEU A 1 122 ? -20.245 -0.355 16.888 1.00 96.81 122 LEU A O 1
ATOM 948 N N . LEU A 1 123 ? -18.334 -1.133 16.032 1.00 97.56 123 LEU A N 1
ATOM 949 C CA . LEU A 1 123 ? -18.116 -2.139 17.073 1.00 97.56 123 LEU A CA 1
ATOM 950 C C . LEU A 1 123 ? -17.717 -1.491 18.404 1.00 97.56 123 LEU A C 1
ATOM 952 O O . LEU A 1 123 ? -18.287 -1.848 19.435 1.00 97.56 123 LEU A O 1
ATOM 956 N N . ALA A 1 124 ? -16.803 -0.520 18.370 1.00 97.56 124 ALA A N 1
ATOM 957 C CA . ALA A 1 124 ? -16.382 0.256 19.532 1.00 97.56 124 ALA A CA 1
ATOM 958 C C . ALA A 1 124 ? -17.565 0.990 20.183 1.00 97.56 124 ALA A C 1
ATOM 960 O O . ALA A 1 124 ? -17.765 0.881 21.391 1.00 97.56 124 ALA A O 1
ATOM 961 N N . GLN A 1 125 ? -18.423 1.632 19.385 1.00 96.31 125 GLN A N 1
ATOM 962 C CA . GLN A 1 125 ? -19.620 2.303 19.897 1.00 96.31 125 GLN A CA 1
ATOM 963 C C . GLN A 1 125 ? -20.585 1.324 20.580 1.00 96.31 125 GLN A C 1
ATOM 965 O O . GLN A 1 125 ? -21.030 1.560 21.700 1.00 96.31 125 GLN A O 1
ATOM 970 N N . ARG A 1 126 ? -20.855 0.171 19.952 1.00 96.94 126 ARG A N 1
ATOM 971 C CA . ARG A 1 126 ? -21.687 -0.881 20.563 1.00 96.94 126 ARG A CA 1
ATOM 972 C C . ARG A 1 126 ? -21.089 -1.417 21.864 1.00 96.94 126 ARG A C 1
ATOM 974 O O . ARG A 1 126 ? -21.830 -1.869 22.737 1.00 96.94 126 ARG A O 1
ATOM 981 N N . LEU A 1 127 ? -19.762 -1.430 21.983 1.00 96.81 127 LEU A N 1
ATOM 982 C CA . LEU A 1 127 ? -19.077 -1.843 23.202 1.00 96.81 127 LEU A CA 1
ATOM 983 C C . LEU A 1 127 ? -19.243 -0.798 24.314 1.00 96.81 127 LEU A C 1
ATOM 985 O O . LEU A 1 127 ? -19.557 -1.193 25.435 1.00 96.81 127 LEU A O 1
ATOM 989 N N . LEU A 1 128 ? -19.135 0.498 23.998 1.00 96.44 128 LEU A N 1
ATOM 990 C CA . LEU A 1 128 ? -19.429 1.586 24.941 1.00 96.44 128 LEU A CA 1
ATOM 991 C C . LEU A 1 128 ? -20.863 1.500 25.471 1.00 96.44 128 LEU A C 1
ATOM 993 O O . LEU A 1 128 ? -21.065 1.525 26.684 1.00 96.44 128 LEU A O 1
ATOM 997 N N . ASP A 1 129 ? -21.847 1.287 24.594 1.00 96.19 129 ASP A N 1
ATOM 998 C CA . ASP A 1 129 ? -23.252 1.165 25.005 1.00 96.19 129 ASP A CA 1
ATOM 999 C C . ASP A 1 129 ? -23.448 0.003 25.997 1.00 96.19 129 ASP A C 1
ATOM 1001 O O . ASP A 1 129 ? -24.137 0.126 27.015 1.00 96.19 129 ASP A O 1
ATOM 1005 N N . LYS A 1 130 ? -22.796 -1.141 25.739 1.00 96.12 130 LYS A N 1
ATOM 1006 C CA . LYS A 1 130 ? -22.807 -2.289 26.658 1.00 96.12 130 LYS A CA 1
ATOM 1007 C C . LYS A 1 130 ? -22.112 -1.971 27.980 1.00 96.12 130 LYS A C 1
ATOM 1009 O O . LYS A 1 130 ? -22.592 -2.413 29.022 1.00 96.12 130 LYS A O 1
ATOM 1014 N N . MET A 1 131 ? -21.018 -1.213 27.961 1.00 96.25 131 MET A N 1
ATOM 1015 C CA . MET A 1 131 ? -20.315 -0.799 29.179 1.00 96.25 131 MET A CA 1
ATOM 1016 C C . MET A 1 131 ? -21.174 0.092 30.057 1.00 96.25 131 MET A C 1
ATOM 1018 O O . MET A 1 131 ? -21.223 -0.144 31.259 1.00 96.25 131 MET A O 1
ATOM 1022 N N . THR A 1 132 ? -21.928 1.025 29.475 1.00 95.75 132 THR A N 1
ATOM 1023 C CA . THR A 1 132 ? -22.885 1.848 30.225 1.00 95.75 132 THR A CA 1
ATOM 1024 C C . THR A 1 132 ? -23.932 0.989 30.937 1.00 95.75 132 THR A C 1
ATOM 1026 O O . THR A 1 132 ? -24.264 1.234 32.097 1.00 95.75 132 THR A O 1
ATOM 1029 N N . VAL A 1 133 ? -24.431 -0.070 30.289 1.00 96.88 133 VAL A N 1
ATOM 1030 C CA . VAL A 1 133 ? -25.360 -1.015 30.933 1.00 96.88 133 VAL A CA 1
ATOM 1031 C C . VAL A 1 133 ? -24.698 -1.726 32.117 1.00 96.88 133 VAL A C 1
ATOM 1033 O O . VAL A 1 133 ? -25.302 -1.823 33.186 1.00 96.88 133 VAL A O 1
ATOM 1036 N N . VAL A 1 134 ? -23.457 -2.196 31.962 1.00 97.06 134 VAL A N 1
ATOM 1037 C CA . VAL A 1 134 ? -22.717 -2.855 33.052 1.00 97.06 134 VAL A CA 1
ATOM 1038 C C . VAL A 1 134 ? -22.415 -1.877 34.190 1.00 97.06 134 VAL A C 1
ATOM 1040 O O . VAL A 1 134 ? -22.534 -2.251 35.356 1.00 97.06 134 VAL A O 1
ATOM 1043 N N . GLU A 1 135 ? -22.096 -0.622 33.884 1.00 96.88 135 GLU A N 1
ATOM 1044 C CA . GLU A 1 135 ? -21.865 0.418 34.887 1.00 96.88 135 GLU A CA 1
ATOM 1045 C C . GLU A 1 135 ? -23.125 0.688 35.723 1.00 96.88 135 GLU A C 1
ATOM 1047 O O . GLU A 1 135 ? -23.043 0.739 36.951 1.00 96.88 135 GLU A O 1
ATOM 1052 N N . ASN A 1 136 ? -24.303 0.743 35.093 1.00 96.88 136 ASN A N 1
ATOM 1053 C CA . ASN A 1 136 ? -25.587 0.888 35.791 1.00 96.88 136 ASN A CA 1
ATOM 1054 C C . ASN A 1 136 ? -25.892 -0.303 36.718 1.00 96.88 136 ASN A C 1
ATOM 1056 O O . ASN A 1 136 ? -26.364 -0.129 37.847 1.00 96.88 136 ASN A O 1
ATOM 1060 N N . ILE A 1 137 ? -25.596 -1.526 36.269 1.00 97.31 137 ILE A N 1
ATOM 1061 C CA . ILE A 1 137 ? -25.730 -2.731 37.101 1.00 97.31 137 ILE A CA 1
ATOM 1062 C C . ILE A 1 137 ? -24.763 -2.656 38.288 1.00 97.31 137 ILE A C 1
ATOM 1064 O O . ILE A 1 137 ? -25.156 -2.911 39.426 1.00 97.31 137 ILE A O 1
ATOM 1068 N N . ASN A 1 138 ? -23.513 -2.260 38.049 1.00 97.69 138 ASN A N 1
ATOM 1069 C CA . ASN A 1 138 ? -22.502 -2.131 39.091 1.00 97.69 138 ASN A CA 1
ATOM 1070 C C . ASN A 1 138 ? -22.865 -1.057 40.133 1.00 97.69 138 ASN A C 1
ATOM 1072 O O . ASN A 1 138 ? -22.683 -1.279 41.331 1.00 97.69 138 ASN A O 1
ATOM 1076 N N . ALA A 1 139 ? -23.449 0.068 39.704 1.00 96.50 139 ALA A N 1
ATOM 1077 C CA . ALA A 1 139 ? -23.997 1.085 40.602 1.00 96.50 139 ALA A CA 1
ATOM 1078 C C . ALA A 1 139 ? -25.115 0.511 41.489 1.00 96.50 139 ALA A C 1
ATOM 1080 O O . ALA A 1 139 ? -25.097 0.687 42.706 1.00 96.50 139 ALA A O 1
ATOM 1081 N N . THR A 1 140 ? -26.016 -0.284 40.906 1.00 97.69 140 THR A N 1
ATOM 1082 C CA . THR A 1 140 ? -27.081 -0.973 41.654 1.00 97.69 140 THR A CA 1
ATOM 1083 C C . THR A 1 140 ? -26.505 -1.938 42.700 1.00 97.69 140 THR A C 1
ATOM 1085 O O . THR A 1 140 ? -26.970 -1.974 43.839 1.00 97.69 140 THR A O 1
ATOM 1088 N N . ILE A 1 141 ? -25.455 -2.698 42.362 1.00 96.62 141 ILE A N 1
ATOM 1089 C CA . ILE A 1 141 ? -24.756 -3.585 43.312 1.00 96.62 141 ILE A CA 1
ATOM 1090 C C . ILE A 1 141 ? -24.141 -2.777 44.459 1.00 96.62 141 ILE A C 1
ATOM 1092 O O . ILE A 1 141 ? -24.214 -3.191 45.621 1.00 96.62 141 ILE A O 1
ATOM 1096 N N . GLN A 1 142 ? -23.538 -1.628 44.152 1.00 96.31 142 GLN A N 1
ATOM 1097 C CA . GLN A 1 142 ? -22.942 -0.745 45.149 1.00 96.31 142 GLN A CA 1
ATOM 1098 C C . GLN A 1 142 ? -23.999 -0.203 46.126 1.00 96.31 142 GLN A C 1
ATOM 1100 O O . GLN A 1 142 ? -23.756 -0.201 47.339 1.00 96.31 142 GLN A O 1
ATOM 1105 N N . ASP A 1 143 ? -25.178 0.168 45.624 1.00 97.00 143 ASP A N 1
ATOM 1106 C CA . ASP A 1 143 ? -26.313 0.629 46.429 1.00 97.00 143 ASP A CA 1
ATOM 1107 C C . ASP A 1 143 ? -26.885 -0.490 47.308 1.00 97.00 143 ASP A C 1
ATOM 1109 O O . ASP A 1 143 ? -27.029 -0.306 48.520 1.00 97.00 143 ASP A O 1
ATOM 1113 N N . ILE A 1 144 ? -27.126 -1.681 46.742 1.00 96.81 144 ILE A N 1
ATOM 1114 C CA . ILE A 1 144 ? -27.588 -2.865 47.490 1.00 96.81 144 ILE A CA 1
ATOM 1115 C C . ILE A 1 144 ? -26.591 -3.227 48.594 1.00 96.81 144 ILE A C 1
ATOM 1117 O O . ILE A 1 144 ? -26.987 -3.502 49.728 1.00 96.81 144 ILE A O 1
ATOM 1121 N N . SER A 1 145 ? -25.291 -3.192 48.296 1.00 96.75 145 SER A N 1
ATOM 1122 C CA . SER A 1 145 ? -24.240 -3.465 49.282 1.00 96.75 145 SER A CA 1
ATOM 1123 C C . SER A 1 145 ? -24.251 -2.418 50.402 1.00 96.75 145 SER A C 1
ATOM 1125 O O . SER A 1 145 ? -24.144 -2.762 51.577 1.00 96.75 145 SER A O 1
ATOM 1127 N N . GLY A 1 146 ? -24.454 -1.138 50.069 1.00 95.56 146 GLY A N 1
ATOM 1128 C CA . GLY A 1 146 ? -24.619 -0.065 51.052 1.00 95.56 146 GLY A CA 1
ATOM 1129 C C . GLY A 1 146 ? -25.832 -0.269 51.966 1.00 95.56 146 GLY A C 1
ATOM 1130 O O . GLY A 1 146 ? -25.697 -0.189 53.188 1.00 95.56 146 GLY A O 1
ATOM 1131 N N . GLN A 1 147 ? -26.994 -0.592 51.393 1.00 97.06 147 GLN A N 1
ATOM 1132 C CA . GLN A 1 147 ? -28.223 -0.874 52.143 1.00 97.06 147 GLN A CA 1
ATOM 1133 C C . GLN A 1 147 ? -28.084 -2.120 53.026 1.00 97.06 147 GLN A C 1
ATOM 1135 O O . GLN A 1 147 ? -28.482 -2.101 54.188 1.00 97.06 147 GLN A O 1
ATOM 1140 N N . THR A 1 148 ? -27.461 -3.180 52.509 1.00 96.38 148 THR A N 1
ATOM 1141 C CA . THR A 1 148 ? -27.218 -4.426 53.252 1.00 96.38 148 THR A CA 1
ATOM 1142 C C . THR A 1 148 ? -26.286 -4.191 54.439 1.00 96.38 148 THR A C 1
ATOM 1144 O O . THR A 1 148 ? -26.540 -4.702 55.528 1.00 96.38 148 THR A O 1
ATOM 1147 N N . ASN A 1 149 ? -25.250 -3.362 54.274 1.00 95.19 149 ASN A N 1
ATOM 1148 C CA . ASN A 1 149 ? -24.366 -2.988 55.379 1.00 95.19 149 ASN A CA 1
ATOM 1149 C C . ASN A 1 149 ? -25.119 -2.209 56.475 1.00 95.19 149 ASN A C 1
ATOM 1151 O O . ASN A 1 149 ? -24.917 -2.463 57.660 1.00 95.19 149 ASN A O 1
ATOM 1155 N N . LEU A 1 150 ? -26.025 -1.299 56.095 1.00 95.88 150 LEU A N 1
ATOM 1156 C CA . LEU A 1 150 ? -26.878 -0.571 57.044 1.00 95.88 150 LEU A CA 1
ATOM 1157 C C . LEU A 1 150 ? -27.874 -1.495 57.764 1.00 95.88 150 LEU A C 1
ATOM 1159 O O . LEU A 1 150 ? -28.056 -1.373 58.973 1.00 95.88 150 LEU A O 1
ATOM 1163 N N . LEU A 1 151 ? -28.482 -2.446 57.050 1.00 95.25 151 LEU A N 1
ATOM 1164 C CA . LEU A 1 151 ? -29.343 -3.482 57.632 1.00 95.25 151 LEU A CA 1
ATOM 1165 C C . LEU A 1 151 ? -28.577 -4.346 58.642 1.00 95.25 151 LEU A C 1
ATOM 1167 O O . LEU A 1 151 ? -29.056 -4.553 59.756 1.00 95.25 151 LEU A O 1
ATOM 1171 N N . GLY A 1 152 ? -27.371 -4.794 58.280 1.00 94.44 152 GLY A N 1
ATOM 1172 C CA . GLY A 1 152 ? -26.480 -5.534 59.172 1.00 94.44 152 GLY A CA 1
ATOM 1173 C C . GLY A 1 152 ? -26.094 -4.722 60.410 1.00 94.44 152 GLY A C 1
ATOM 1174 O O . GLY A 1 152 ? -26.143 -5.237 61.521 1.00 94.44 152 GLY A O 1
ATOM 1175 N N . LEU A 1 153 ? -25.794 -3.430 60.260 1.00 92.75 153 LEU A N 1
ATOM 1176 C CA . LEU A 1 153 ? -25.522 -2.538 61.391 1.00 92.75 153 LEU A CA 1
ATOM 1177 C C . LEU A 1 153 ? -26.727 -2.416 62.334 1.00 92.75 153 LEU A C 1
ATOM 1179 O O . LEU A 1 153 ? -26.569 -2.567 63.543 1.00 92.75 153 LEU A O 1
ATOM 1183 N N . ASN A 1 154 ? -27.924 -2.186 61.794 1.00 93.25 154 ASN A N 1
ATOM 1184 C CA . ASN A 1 154 ? -29.142 -2.086 62.599 1.00 93.25 154 ASN A CA 1
ATOM 1185 C C . ASN A 1 154 ? -29.426 -3.394 63.354 1.00 93.25 154 ASN A C 1
ATOM 1187 O O . ASN A 1 154 ? -29.764 -3.361 64.536 1.00 93.25 154 ASN A O 1
ATOM 1191 N N . ALA A 1 155 ? -29.223 -4.545 62.707 1.00 91.81 155 ALA A N 1
ATOM 1192 C CA . ALA A 1 155 ? -29.375 -5.851 63.343 1.00 91.81 155 ALA A CA 1
ATOM 1193 C C . ALA A 1 155 ? -28.318 -6.104 64.435 1.00 91.81 155 ALA A C 1
ATOM 1195 O O . ALA A 1 155 ? -28.641 -6.678 65.474 1.00 91.81 155 ALA A O 1
ATOM 1196 N N . ALA A 1 156 ? -27.075 -5.648 64.240 1.00 90.06 156 ALA A N 1
ATOM 1197 C CA . ALA A 1 156 ? -26.014 -5.744 65.244 1.00 90.06 156 ALA A CA 1
ATOM 1198 C C . ALA A 1 156 ? -26.342 -4.912 66.494 1.00 90.06 156 ALA A C 1
ATOM 1200 O O . ALA A 1 156 ? -26.160 -5.380 67.618 1.00 90.06 156 ALA A O 1
ATOM 1201 N N . ILE A 1 157 ? -26.876 -3.699 66.300 1.00 88.94 157 ILE A N 1
ATOM 1202 C CA . ILE A 1 157 ? -27.334 -2.823 67.387 1.00 88.94 157 ILE A CA 1
ATOM 1203 C C . ILE A 1 157 ? -28.458 -3.499 68.179 1.00 88.94 157 ILE A C 1
ATOM 1205 O O . ILE A 1 157 ? -28.406 -3.526 69.408 1.00 88.94 157 ILE A O 1
ATOM 1209 N N . GLU A 1 158 ? -29.445 -4.086 67.500 1.00 91.31 158 GLU A N 1
ATOM 1210 C CA . GLU A 1 158 ? -30.574 -4.731 68.177 1.00 91.31 158 GLU A CA 1
ATOM 1211 C C . GLU A 1 158 ? -30.155 -6.024 68.901 1.00 91.31 158 GLU A C 1
ATOM 1213 O O . GLU A 1 158 ? -30.594 -6.277 70.024 1.00 91.31 158 GLU A O 1
ATOM 1218 N N . ALA A 1 159 ? -29.225 -6.800 68.330 1.00 89.69 159 ALA A N 1
ATOM 1219 C CA . ALA A 1 159 ? -28.629 -7.958 68.999 1.00 89.69 159 ALA A CA 1
ATOM 1220 C C . ALA A 1 159 ? -27.869 -7.560 70.278 1.00 89.69 159 ALA A C 1
ATOM 1222 O O . ALA A 1 159 ? -27.995 -8.234 71.300 1.00 89.69 159 ALA A O 1
ATOM 1223 N N . ALA A 1 160 ? -27.130 -6.444 70.257 1.00 87.44 160 ALA A N 1
ATOM 1224 C CA . ALA A 1 160 ? -26.479 -5.902 71.450 1.00 87.44 160 ALA A CA 1
ATOM 1225 C C . ALA A 1 160 ? -27.502 -5.409 72.491 1.00 87.44 160 ALA A C 1
ATOM 1227 O O . ALA A 1 160 ? -27.313 -5.603 73.693 1.00 87.44 160 ALA A O 1
ATOM 1228 N N . ARG A 1 161 ? -28.614 -4.818 72.036 1.00 89.69 161 ARG A N 1
ATOM 1229 C CA . ARG A 1 161 ? -29.700 -4.317 72.890 1.00 89.69 161 ARG A CA 1
ATOM 1230 C C . ARG A 1 161 ? -30.454 -5.433 73.618 1.00 89.69 161 ARG A C 1
ATOM 1232 O O . ARG A 1 161 ? -30.879 -5.232 74.752 1.00 89.69 161 ARG A O 1
ATOM 1239 N N . ALA A 1 162 ? -30.574 -6.608 73.001 1.00 89.12 162 ALA A N 1
ATOM 1240 C CA . ALA A 1 162 ? -31.187 -7.799 73.595 1.00 89.12 162 ALA A CA 1
ATOM 1241 C C . ALA A 1 162 ? -30.321 -8.483 74.683 1.00 89.12 162 ALA A C 1
ATOM 1243 O O . ALA A 1 162 ? -30.778 -9.435 75.323 1.00 89.12 162 ALA A O 1
ATOM 1244 N N . GLY A 1 163 ? -29.085 -8.020 74.916 1.00 84.12 163 GLY A N 1
ATOM 1245 C CA . GLY A 1 163 ? -28.217 -8.509 75.991 1.00 84.12 163 GLY A CA 1
ATOM 1246 C C . GLY A 1 163 ? -27.876 -10.001 75.869 1.00 84.12 163 GLY A C 1
ATOM 1247 O O . GLY A 1 163 ? -27.480 -10.475 74.805 1.00 84.12 163 GLY A O 1
ATOM 1248 N N . GLU A 1 164 ? -28.038 -10.764 76.956 1.00 80.31 164 GLU A N 1
ATOM 1249 C CA . GLU A 1 164 ? -27.758 -12.213 76.996 1.00 80.31 164 GLU A CA 1
ATOM 1250 C C . GLU A 1 164 ? -28.581 -13.012 75.967 1.00 80.31 164 GLU A C 1
ATOM 1252 O O . GLU A 1 164 ? -28.076 -13.974 75.391 1.00 80.31 164 GLU A O 1
ATOM 1257 N N . HIS A 1 165 ? -29.811 -12.580 75.659 1.00 79.44 165 HIS A N 1
ATOM 1258 C CA . HIS A 1 165 ? -30.672 -13.242 74.670 1.00 79.44 165 HIS A CA 1
ATOM 1259 C C . HIS A 1 165 ? -30.218 -13.012 73.217 1.00 79.44 165 HIS A C 1
ATOM 1261 O O . HIS A 1 165 ? -30.545 -13.811 72.342 1.00 79.44 165 HIS A O 1
ATOM 1267 N N . GLY A 1 166 ? -29.448 -11.950 72.953 1.00 79.06 166 GLY A N 1
ATOM 1268 C CA . GLY A 1 166 ? -28.930 -11.607 71.624 1.00 79.06 166 GLY A CA 1
ATOM 1269 C C . GLY A 1 166 ? -27.523 -12.134 71.325 1.00 79.06 166 GLY A C 1
ATOM 1270 O O . GLY A 1 166 ? -27.121 -12.154 70.160 1.00 79.06 166 GLY A O 1
ATOM 1271 N N . ARG A 1 167 ? -26.774 -12.615 72.334 1.00 74.19 167 ARG A N 1
ATOM 1272 C CA . ARG A 1 167 ? -25.359 -13.037 72.193 1.00 74.19 167 ARG A CA 1
ATOM 1273 C C . ARG A 1 167 ? -25.128 -14.103 71.121 1.00 74.19 167 ARG A C 1
ATOM 1275 O O . ARG A 1 167 ? -24.146 -14.012 70.393 1.00 74.19 167 ARG A O 1
ATOM 1282 N N . GLY A 1 168 ? -26.022 -15.088 71.002 1.00 77.44 168 GLY A N 1
ATOM 1283 C CA . GLY A 1 168 ? -25.914 -16.142 69.983 1.00 77.44 168 GLY A CA 1
ATOM 1284 C C . GLY A 1 168 ? -26.230 -15.665 68.560 1.00 77.44 168 GLY A C 1
ATOM 1285 O O . GLY A 1 168 ? -25.685 -16.198 67.599 1.00 77.44 168 GLY A O 1
ATOM 1286 N N . PHE A 1 169 ? -27.068 -14.632 68.422 1.00 81.62 169 PHE A N 1
ATOM 1287 C CA . PHE A 1 169 ? -27.468 -14.064 67.131 1.00 81.62 169 PHE A CA 1
ATOM 1288 C C . PHE A 1 169 ? -26.545 -12.940 66.647 1.00 81.62 169 PHE A C 1
ATOM 1290 O O . PHE A 1 169 ? -26.512 -12.675 65.449 1.00 81.62 169 PHE A O 1
ATOM 1297 N N . GLY A 1 170 ? -25.763 -12.312 67.532 1.00 80.56 170 GLY A N 1
ATOM 1298 C CA . GLY A 1 170 ? -24.902 -11.166 67.207 1.00 80.56 170 GLY A CA 1
ATOM 1299 C C . GLY A 1 170 ? -23.789 -11.433 66.182 1.00 80.56 170 GLY A C 1
ATOM 1300 O O . GLY A 1 170 ? -23.301 -10.490 65.569 1.00 80.56 170 GLY A O 1
ATOM 1301 N N . ILE A 1 171 ? -23.426 -12.698 65.933 1.00 86.75 171 ILE A N 1
ATOM 1302 C CA . ILE A 1 171 ? -22.421 -13.072 64.918 1.00 86.75 171 ILE A CA 1
ATOM 1303 C C . ILE A 1 171 ? -22.962 -12.882 63.490 1.00 86.75 171 ILE A C 1
ATOM 1305 O O . ILE A 1 171 ? -22.217 -12.510 62.586 1.00 86.75 171 ILE A O 1
ATOM 1309 N N . VAL A 1 172 ? -24.261 -13.113 63.277 1.00 91.56 172 VAL A N 1
ATOM 1310 C CA . VAL A 1 172 ? -24.878 -13.061 61.941 1.00 91.56 172 VAL A CA 1
ATOM 1311 C C . VAL A 1 172 ? -24.866 -11.637 61.354 1.00 91.56 172 VAL A C 1
ATOM 1313 O O . VAL A 1 172 ? -24.443 -11.486 60.208 1.00 91.56 172 VAL A O 1
ATOM 1316 N N . PRO A 1 173 ? -25.248 -10.577 62.098 1.00 93.25 173 PRO A N 1
ATOM 1317 C CA . PRO A 1 173 ? -25.122 -9.194 61.640 1.00 93.25 173 PRO A CA 1
ATOM 1318 C C . PRO A 1 173 ? -23.699 -8.785 61.240 1.00 93.25 173 PRO A C 1
ATOM 1320 O O . PRO A 1 173 ? -23.526 -8.086 60.242 1.00 93.25 173 PRO A O 1
ATOM 1323 N N . GLU A 1 174 ? -22.683 -9.237 61.981 1.00 90.50 174 GLU A N 1
ATOM 1324 C CA . GLU A 1 174 ? -21.278 -8.918 61.703 1.00 90.50 174 GLU A CA 1
ATOM 1325 C C . GLU A 1 174 ? -20.812 -9.555 60.380 1.00 90.50 174 GLU A C 1
ATOM 1327 O O . GLU A 1 174 ? -20.179 -8.897 59.552 1.00 90.50 174 GLU A O 1
ATOM 1332 N N . GLU A 1 175 ? -21.198 -10.810 60.124 1.00 94.25 175 GLU A N 1
ATOM 1333 C CA . GLU A 1 175 ? -20.880 -11.493 58.864 1.00 94.25 175 GLU A CA 1
ATOM 1334 C C . GLU A 1 175 ? -21.631 -10.876 57.669 1.00 94.25 175 GLU A C 1
ATOM 1336 O O . GLU A 1 175 ? -21.047 -10.698 56.598 1.00 94.25 175 GLU A O 1
ATOM 1341 N N . ILE A 1 176 ? -22.892 -10.455 57.854 1.00 95.25 176 ILE A N 1
ATOM 1342 C CA . ILE A 1 176 ? -23.654 -9.712 56.833 1.00 95.25 176 ILE A CA 1
ATOM 1343 C C . ILE A 1 176 ? -22.926 -8.417 56.454 1.00 95.25 176 ILE A C 1
ATOM 1345 O O . ILE A 1 176 ? -22.769 -8.126 55.266 1.00 95.25 176 ILE A O 1
ATOM 1349 N N . ARG A 1 177 ? -22.440 -7.652 57.441 1.00 95.75 177 ARG A N 1
ATOM 1350 C CA . ARG A 1 177 ? -21.661 -6.431 57.185 1.00 95.75 177 ARG A CA 1
ATOM 1351 C C . ARG A 1 177 ? -20.373 -6.728 56.433 1.00 95.75 177 ARG A C 1
ATOM 1353 O O . ARG A 1 177 ? -20.070 -6.059 55.449 1.00 95.75 177 ARG A O 1
ATOM 1360 N N . ARG A 1 178 ? -19.648 -7.772 56.837 1.00 95.75 178 ARG A N 1
ATOM 1361 C CA . ARG A 1 178 ? -18.407 -8.184 56.173 1.00 95.75 178 ARG A CA 1
ATOM 1362 C C . ARG A 1 178 ? -18.633 -8.557 54.707 1.00 95.75 178 ARG A C 1
ATOM 1364 O O . ARG A 1 178 ? -17.841 -8.166 53.848 1.00 95.75 178 ARG A O 1
ATOM 1371 N N . LEU A 1 179 ? -19.707 -9.288 54.405 1.00 96.25 179 LEU A N 1
ATOM 1372 C CA . LEU A 1 179 ? -20.101 -9.623 53.033 1.00 96.25 179 LEU A CA 1
ATOM 1373 C C . LEU A 1 179 ? -20.489 -8.373 52.235 1.00 96.25 179 LEU A C 1
ATOM 1375 O O . LEU A 1 179 ? -20.053 -8.220 51.093 1.00 96.25 179 LEU A O 1
ATOM 1379 N N . ALA A 1 180 ? -21.244 -7.458 52.842 1.00 97.00 180 ALA A N 1
ATOM 1380 C CA . ALA A 1 180 ? -21.636 -6.200 52.219 1.00 97.00 180 ALA A CA 1
ATOM 1381 C C . ALA A 1 180 ? -20.424 -5.307 51.892 1.00 97.00 180 ALA A C 1
ATOM 1383 O O . ALA A 1 180 ? -20.330 -4.777 50.783 1.00 97.00 180 ALA A O 1
ATOM 1384 N N . ASP A 1 181 ? -19.451 -5.195 52.799 1.00 96.62 181 ASP A N 1
ATOM 1385 C CA . ASP A 1 181 ? -18.214 -4.442 52.568 1.00 96.62 181 ASP A CA 1
ATOM 1386 C C . ASP A 1 181 ? -17.350 -5.083 51.469 1.00 96.62 181 ASP A C 1
ATOM 1388 O O . ASP A 1 181 ? -16.838 -4.379 50.594 1.00 96.62 181 ASP A O 1
ATOM 1392 N N . ARG A 1 182 ? -17.243 -6.421 51.438 1.00 97.31 182 ARG A N 1
ATOM 1393 C CA . ARG A 1 182 ? -16.565 -7.146 50.344 1.00 97.31 182 ARG A CA 1
ATOM 1394 C C . ARG A 1 182 ? -17.248 -6.930 48.994 1.00 97.31 182 ARG A C 1
ATOM 1396 O O . ARG A 1 182 ? -16.561 -6.733 47.990 1.00 97.31 182 ARG A O 1
ATOM 1403 N N . SER A 1 183 ? -18.579 -6.941 48.965 1.00 96.81 183 SER A N 1
ATOM 1404 C CA . SER A 1 183 ? -19.366 -6.669 47.758 1.00 96.81 183 SER A CA 1
ATOM 1405 C C . SER A 1 183 ? -19.144 -5.233 47.268 1.00 96.81 183 SER A C 1
ATOM 1407 O O . SER A 1 183 ? -18.867 -5.006 46.091 1.00 96.81 183 SER A O 1
ATOM 1409 N N . LYS A 1 184 ? -19.120 -4.261 48.188 1.00 95.75 184 LYS A N 1
ATOM 1410 C CA . LYS A 1 184 ? -18.815 -2.857 47.883 1.00 95.75 184 LYS A CA 1
ATOM 1411 C C . LYS A 1 184 ? -17.400 -2.664 47.336 1.00 95.75 184 LYS A C 1
ATOM 1413 O O . LYS A 1 184 ? -17.216 -1.864 46.422 1.00 95.75 184 LYS A O 1
ATOM 1418 N N . GLN A 1 185 ? -16.405 -3.366 47.880 1.00 97.06 185 GLN A N 1
ATOM 1419 C CA . GLN A 1 185 ? -15.040 -3.312 47.354 1.00 97.06 185 GLN A CA 1
ATOM 1420 C C . GLN A 1 185 ? -14.962 -3.919 45.949 1.00 97.06 185 GLN A C 1
ATOM 1422 O O . GLN A 1 185 ? -14.423 -3.285 45.049 1.00 97.06 185 GLN A O 1
ATOM 1427 N N . SER A 1 186 ? -15.598 -5.071 45.734 1.00 97.38 186 SER A N 1
ATOM 1428 C CA . SER A 1 186 ? -15.651 -5.715 44.414 1.00 97.38 186 SER A CA 1
ATOM 1429 C C . SER A 1 186 ? -16.306 -4.805 43.367 1.00 97.38 186 SER A C 1
ATOM 1431 O O . SER A 1 186 ? -15.795 -4.671 42.260 1.00 97.38 186 SER A O 1
ATOM 1433 N N . ALA A 1 187 ? -17.387 -4.105 43.729 1.00 96.69 187 ALA A N 1
ATOM 1434 C CA . ALA A 1 187 ? -18.038 -3.136 42.846 1.00 96.69 187 ALA A CA 1
ATOM 1435 C C . ALA A 1 187 ? -17.129 -1.941 42.491 1.00 96.69 187 ALA A C 1
ATOM 1437 O O . ALA A 1 187 ? -17.164 -1.442 41.365 1.00 96.69 187 ALA A O 1
ATOM 1438 N N . LYS A 1 188 ? -16.276 -1.481 43.419 1.00 96.44 188 LYS A N 1
ATOM 1439 C CA . LYS A 1 188 ? -15.271 -0.445 43.117 1.00 96.44 188 LYS A CA 1
ATOM 1440 C C . LYS A 1 188 ? -14.217 -0.948 42.137 1.00 96.44 188 LYS A C 1
ATOM 1442 O O . LYS A 1 188 ? -13.865 -0.216 41.215 1.00 96.44 188 LYS A O 1
ATOM 1447 N N . ASP A 1 189 ? -13.747 -2.176 42.321 1.00 97.50 189 ASP A N 1
ATOM 1448 C CA . ASP A 1 189 ? -12.740 -2.773 41.445 1.00 97.50 189 ASP A CA 1
ATOM 1449 C C . ASP A 1 189 ? -13.311 -2.967 40.029 1.00 97.50 189 ASP A C 1
ATOM 1451 O O . ASP A 1 189 ? -12.668 -2.587 39.052 1.00 97.50 189 ASP A O 1
ATOM 1455 N N . ILE A 1 190 ? -14.562 -3.437 39.911 1.00 97.06 190 ILE A N 1
ATOM 1456 C CA . ILE A 1 190 ? -15.292 -3.508 38.632 1.00 97.06 190 ILE A CA 1
ATOM 1457 C C . ILE A 1 190 ? -15.380 -2.126 37.980 1.00 97.06 190 ILE A C 1
ATOM 1459 O O . ILE A 1 190 ? -15.101 -1.996 36.790 1.00 97.06 190 ILE A O 1
ATOM 1463 N N . LYS A 1 191 ? -15.717 -1.077 38.742 1.00 96.25 191 LYS A N 1
ATOM 1464 C CA . LYS A 1 191 ? -15.789 0.292 38.211 1.00 96.25 191 LYS A CA 1
ATOM 1465 C C . LYS A 1 191 ? -14.448 0.763 37.641 1.00 96.25 191 LYS A C 1
ATOM 1467 O O . LYS A 1 191 ? -14.422 1.363 36.571 1.00 96.25 191 LYS A O 1
ATOM 1472 N N . ALA A 1 192 ? -13.344 0.483 38.333 1.00 96.81 192 ALA A N 1
ATOM 1473 C CA . ALA A 1 192 ? -12.010 0.830 37.847 1.00 96.81 192 ALA A CA 1
ATOM 1474 C C . ALA A 1 192 ? -11.680 0.109 36.528 1.00 96.81 192 ALA A C 1
ATOM 1476 O O . ALA A 1 192 ? -11.157 0.733 35.608 1.00 96.81 192 ALA A O 1
ATOM 1477 N N . GLN A 1 193 ? -12.047 -1.171 36.408 1.00 97.25 193 GLN A N 1
ATOM 1478 C CA . GLN A 1 193 ? -11.878 -1.928 35.164 1.00 97.25 193 GLN A CA 1
ATOM 1479 C C . GLN A 1 193 ? -12.742 -1.368 34.028 1.00 97.25 193 GLN A C 1
ATOM 1481 O O . GLN A 1 193 ? -12.243 -1.185 32.925 1.00 97.25 193 GLN A O 1
ATOM 1486 N N . LEU A 1 194 ? -14.010 -1.028 34.284 1.00 96.56 194 LEU A N 1
ATOM 1487 C CA . LEU A 1 194 ? -14.881 -0.413 33.273 1.00 96.56 194 LEU A CA 1
ATOM 1488 C C . LEU A 1 194 ? -14.323 0.918 32.754 1.00 96.56 194 LEU A C 1
ATOM 1490 O O . LEU A 1 194 ? -14.384 1.173 31.552 1.00 96.56 194 LEU A O 1
ATOM 1494 N N . SER A 1 195 ? -13.742 1.737 33.638 1.00 95.88 195 SER A N 1
ATOM 1495 C CA . SER A 1 195 ? -13.068 2.979 33.244 1.00 95.88 195 SER A CA 1
ATOM 1496 C C . SER A 1 195 ? -11.879 2.704 32.327 1.00 95.88 195 SER A C 1
ATOM 1498 O O . SER A 1 195 ? -11.783 3.315 31.270 1.00 95.88 195 SER A O 1
ATOM 1500 N N . ALA A 1 196 ? -11.013 1.753 32.693 1.00 97.19 196 ALA A N 1
ATOM 1501 C CA . ALA A 1 196 ? -9.851 1.401 31.879 1.00 97.19 196 ALA A CA 1
ATOM 1502 C C . ALA A 1 196 ? -10.261 0.905 30.484 1.00 97.19 196 ALA A C 1
ATOM 1504 O O . ALA A 1 196 ? -9.699 1.342 29.485 1.00 97.19 196 ALA A O 1
ATOM 1505 N N . ILE A 1 197 ? -11.293 0.058 30.394 1.00 97.25 197 ILE A N 1
ATOM 1506 C CA . ILE A 1 197 ? -11.741 -0.423 29.085 1.00 97.25 197 ILE A CA 1
ATOM 1507 C C . ILE A 1 197 ? -12.392 0.711 28.273 1.00 97.25 197 ILE A C 1
ATOM 1509 O O . ILE A 1 197 ? -12.231 0.764 27.059 1.00 97.25 197 ILE A O 1
ATOM 1513 N N . THR A 1 198 ? -13.091 1.650 28.916 1.00 96.12 198 THR A N 1
ATOM 1514 C CA . THR A 1 198 ? -13.634 2.837 28.228 1.00 96.12 198 THR A CA 1
ATOM 1515 C C . THR A 1 198 ? -12.515 3.669 27.594 1.00 96.12 198 THR A C 1
ATOM 1517 O O . THR A 1 198 ? -12.639 4.088 26.440 1.00 96.12 198 THR A O 1
ATOM 1520 N N . ASP A 1 199 ? -11.402 3.852 28.309 1.00 97.12 199 ASP A N 1
ATOM 1521 C CA . ASP A 1 199 ? -10.219 4.545 27.792 1.00 97.12 199 ASP A CA 1
ATOM 1522 C C . ASP A 1 199 ? -9.598 3.789 26.605 1.00 97.12 199 ASP A C 1
ATOM 1524 O O . ASP A 1 199 ? -9.315 4.398 25.569 1.00 97.12 199 ASP A O 1
ATOM 1528 N N . ASP A 1 200 ? -9.455 2.464 26.704 1.00 97.69 200 ASP A N 1
ATOM 1529 C CA . ASP A 1 200 ? -8.953 1.620 25.611 1.00 97.69 200 ASP A CA 1
ATOM 1530 C C . ASP A 1 200 ? -9.843 1.718 24.360 1.00 97.69 200 ASP A C 1
ATOM 1532 O O . ASP A 1 200 ? -9.352 1.832 23.234 1.00 97.69 200 ASP A O 1
ATOM 1536 N N . VAL A 1 201 ? -11.168 1.732 24.536 1.00 97.69 201 VAL A N 1
ATOM 1537 C CA . VAL A 1 201 ? -12.122 1.874 23.426 1.00 97.69 201 VAL A CA 1
ATOM 1538 C C . VAL A 1 201 ? -12.016 3.250 22.766 1.00 97.69 201 VAL A C 1
ATOM 1540 O O . VAL A 1 201 ? -12.026 3.339 21.537 1.00 97.69 201 VAL A O 1
ATOM 1543 N N . SER A 1 202 ? -11.833 4.315 23.547 1.00 96.25 202 SER A N 1
ATOM 1544 C CA . SER A 1 202 ? -11.592 5.666 23.021 1.00 96.25 202 SER A CA 1
ATOM 1545 C C . SER A 1 202 ? -10.313 5.736 22.169 1.00 96.25 202 SER A C 1
ATOM 1547 O O . SER A 1 202 ? -10.295 6.328 21.081 1.00 96.25 202 SER A O 1
ATOM 1549 N N . GLN A 1 203 ? -9.247 5.051 22.601 1.00 97.69 203 GLN A N 1
ATOM 1550 C CA . GLN A 1 203 ? -8.015 4.933 21.817 1.00 97.69 203 GLN A CA 1
ATOM 1551 C C . GLN A 1 203 ? -8.234 4.158 20.511 1.00 97.69 203 GLN A C 1
ATOM 1553 O O . GLN A 1 203 ? -7.740 4.580 19.461 1.00 97.69 203 GLN A O 1
ATOM 1558 N N . ILE A 1 204 ? -9.004 3.065 20.544 1.00 97.62 204 ILE A N 1
ATOM 1559 C CA . ILE A 1 204 ? -9.366 2.291 19.346 1.00 97.62 204 ILE A CA 1
ATOM 1560 C C . ILE A 1 204 ? -10.124 3.161 18.340 1.00 97.62 204 ILE A C 1
ATOM 1562 O O . ILE A 1 204 ? -9.810 3.121 17.148 1.00 97.62 204 ILE A O 1
ATOM 1566 N N . MET A 1 205 ? -11.087 3.968 18.794 1.00 96.56 205 MET A N 1
ATOM 1567 C CA . MET A 1 205 ? -11.840 4.877 17.923 1.00 96.56 205 MET A CA 1
ATOM 1568 C C . MET A 1 205 ? -10.917 5.903 17.261 1.00 96.56 205 MET A C 1
ATOM 1570 O O . MET A 1 205 ? -10.890 5.997 16.035 1.00 96.56 205 MET A O 1
ATOM 1574 N N . THR A 1 206 ? -10.075 6.575 18.050 1.00 97.00 206 THR A N 1
ATOM 1575 C CA . THR A 1 206 ? -9.096 7.553 17.542 1.00 97.00 206 THR A CA 1
ATOM 1576 C C . THR A 1 206 ? -8.153 6.922 16.513 1.00 97.00 206 THR A C 1
ATOM 1578 O O . THR A 1 206 ? -7.872 7.491 15.455 1.00 97.00 206 THR A O 1
ATOM 1581 N N . LYS A 1 207 ? -7.659 5.709 16.791 1.00 97.19 207 LYS A N 1
ATOM 1582 C CA . LYS A 1 207 ? -6.768 5.006 15.865 1.00 97.19 207 LYS A CA 1
ATOM 1583 C C . LYS A 1 207 ? -7.494 4.590 14.587 1.00 97.19 207 LYS A C 1
ATOM 1585 O O . LYS A 1 207 ? -6.902 4.679 13.516 1.00 97.19 207 LYS A O 1
ATOM 1590 N N . SER A 1 208 ? -8.755 4.181 14.688 1.00 97.06 208 SER A N 1
ATOM 1591 C CA . SER A 1 208 ? -9.580 3.808 13.535 1.00 97.06 208 SER A CA 1
ATOM 1592 C C . SER A 1 208 ? -9.848 5.004 12.621 1.00 97.06 208 SER A C 1
ATOM 1594 O O . SER A 1 208 ? -9.739 4.869 11.407 1.00 97.06 208 SER A O 1
ATOM 1596 N N . GLU A 1 209 ? -10.097 6.191 13.178 1.00 94.12 209 GLU A N 1
ATOM 1597 C CA . GLU A 1 209 ? -10.215 7.431 12.398 1.00 94.12 209 GLU A CA 1
ATOM 1598 C C . GLU A 1 209 ? -8.912 7.778 11.666 1.00 94.12 209 GLU A C 1
ATOM 1600 O O . GLU A 1 209 ? -8.931 8.120 10.483 1.00 94.12 209 GLU A O 1
ATOM 1605 N N . SER A 1 210 ? -7.764 7.626 12.336 1.00 96.00 210 SER A N 1
ATOM 1606 C CA . SER A 1 210 ? -6.451 7.812 11.707 1.00 96.00 210 SER A CA 1
ATOM 1607 C C . SER A 1 210 ? -6.224 6.834 10.550 1.00 96.00 210 SER A C 1
ATOM 1609 O O . SER A 1 210 ? -5.743 7.244 9.495 1.00 96.00 210 SER A O 1
ATOM 1611 N N . VAL A 1 211 ? -6.594 5.562 10.717 1.00 96.31 211 VAL A N 1
ATOM 1612 C CA . VAL A 1 211 ? -6.478 4.544 9.661 1.00 96.31 211 VAL A CA 1
ATOM 1613 C C . VAL A 1 211 ? -7.407 4.856 8.482 1.00 96.31 211 VAL A C 1
ATOM 1615 O O . VAL A 1 211 ? -6.976 4.764 7.334 1.00 96.31 211 VAL A O 1
ATOM 1618 N N . ALA A 1 212 ? -8.631 5.323 8.738 1.00 94.69 212 ALA A N 1
ATOM 1619 C CA . ALA A 1 212 ? -9.533 5.791 7.685 1.00 94.69 212 ALA A CA 1
ATOM 1620 C C . ALA A 1 212 ? -8.962 7.005 6.925 1.00 94.69 212 ALA A C 1
ATOM 1622 O O . ALA A 1 212 ? -9.131 7.111 5.709 1.00 94.69 212 ALA A O 1
ATOM 1623 N N . GLY A 1 213 ? -8.264 7.910 7.620 1.00 94.00 213 GLY A N 1
ATOM 1624 C CA . GLY A 1 213 ? -7.529 9.020 7.007 1.00 94.00 213 GLY A CA 1
ATOM 1625 C C . GLY A 1 213 ? -6.430 8.541 6.054 1.00 94.00 213 GLY A C 1
ATOM 1626 O O . GLY A 1 213 ? -6.400 8.966 4.902 1.00 94.00 213 GLY A O 1
ATOM 1627 N N . ILE A 1 214 ? -5.606 7.586 6.498 1.00 95.19 214 ILE A N 1
ATOM 1628 C CA . ILE A 1 214 ? -4.563 6.957 5.669 1.00 95.19 214 ILE A CA 1
ATOM 1629 C C . ILE A 1 214 ? -5.177 6.298 4.427 1.00 95.19 214 ILE A C 1
ATOM 1631 O O . ILE A 1 214 ? -4.659 6.463 3.327 1.00 95.19 214 ILE A O 1
ATOM 1635 N N . GLY A 1 215 ? -6.310 5.602 4.575 1.00 95.19 215 GLY A N 1
ATOM 1636 C CA . GLY A 1 215 ? -7.035 5.022 3.441 1.00 95.19 215 GLY A CA 1
ATOM 1637 C C . GLY A 1 215 ? -7.430 6.071 2.396 1.00 95.19 215 GLY A C 1
ATOM 1638 O O . GLY A 1 215 ? -7.230 5.861 1.203 1.00 95.19 215 GLY A O 1
ATOM 1639 N N . LYS A 1 216 ? -7.915 7.246 2.815 1.00 93.19 216 LYS A N 1
ATOM 1640 C CA . LYS A 1 216 ? -8.251 8.340 1.883 1.00 93.19 216 LYS A CA 1
ATOM 1641 C C . LYS A 1 216 ? -7.028 8.895 1.157 1.00 93.19 216 LYS A C 1
ATOM 1643 O O . LYS A 1 216 ? -7.095 9.129 -0.047 1.00 93.19 216 LYS A O 1
ATOM 1648 N N . GLU A 1 217 ? -5.921 9.094 1.867 1.00 95.06 217 GLU A N 1
ATOM 1649 C CA . GLU A 1 217 ? -4.661 9.546 1.262 1.00 95.06 217 GLU A CA 1
ATOM 1650 C C . GLU A 1 217 ? -4.132 8.523 0.249 1.00 95.06 217 GLU A C 1
ATOM 1652 O O . GLU A 1 217 ? -3.727 8.890 -0.853 1.00 95.06 217 GLU A O 1
ATOM 1657 N N . GLN A 1 218 ? -4.212 7.233 0.580 1.00 95.19 218 GLN A N 1
ATOM 1658 C CA . GLN A 1 218 ? -3.830 6.144 -0.316 1.00 95.19 218 GLN A CA 1
ATOM 1659 C C . GLN A 1 218 ? -4.698 6.106 -1.583 1.00 95.19 218 GLN A C 1
ATOM 1661 O O . GLN A 1 218 ? -4.170 5.891 -2.676 1.00 95.19 218 GLN A O 1
ATOM 1666 N N . ALA A 1 219 ? -6.009 6.343 -1.468 1.00 94.38 219 ALA A N 1
ATOM 1667 C CA . ALA A 1 219 ? -6.900 6.432 -2.625 1.00 94.38 219 ALA A CA 1
ATOM 1668 C C . ALA A 1 219 ? -6.513 7.601 -3.548 1.00 94.38 219 ALA A C 1
ATOM 1670 O O . ALA A 1 219 ? -6.352 7.400 -4.750 1.00 94.38 219 ALA A O 1
ATOM 1671 N N . ALA A 1 220 ? -6.270 8.790 -2.986 1.00 94.94 220 ALA A N 1
ATOM 1672 C CA . ALA A 1 220 ? -5.845 9.960 -3.757 1.00 94.94 220 ALA A CA 1
ATOM 1673 C C . ALA A 1 220 ? -4.496 9.736 -4.466 1.00 94.94 220 ALA A C 1
ATOM 1675 O O . ALA A 1 220 ? -4.356 10.034 -5.651 1.00 94.94 220 ALA A O 1
ATOM 1676 N N . ALA A 1 221 ? -3.518 9.144 -3.772 1.00 95.88 221 ALA A N 1
ATOM 1677 C CA . ALA A 1 221 ? -2.232 8.786 -4.371 1.00 95.88 221 ALA A CA 1
ATOM 1678 C C . ALA A 1 221 ? -2.389 7.764 -5.512 1.00 95.88 221 ALA A C 1
ATOM 1680 O O . ALA A 1 221 ? -1.686 7.833 -6.518 1.00 95.88 221 ALA A O 1
ATOM 1681 N N . SER A 1 222 ? -3.337 6.831 -5.384 1.00 96.00 222 SER A N 1
ATOM 1682 C CA . SER A 1 222 ? -3.636 5.850 -6.433 1.00 96.00 222 SER A CA 1
ATOM 1683 C C . SER A 1 222 ? -4.220 6.518 -7.683 1.00 96.00 222 SER A C 1
ATOM 1685 O O . SER A 1 222 ? -3.830 6.176 -8.797 1.00 96.00 222 SER A O 1
ATOM 1687 N N . GLU A 1 223 ? -5.099 7.512 -7.529 1.00 93.94 223 GLU A N 1
ATOM 1688 C CA . GLU A 1 223 ? -5.627 8.290 -8.660 1.00 93.94 223 GLU A CA 1
ATOM 1689 C C . GLU A 1 223 ? -4.521 9.061 -9.401 1.00 93.94 223 GLU A C 1
ATOM 1691 O O . GLU A 1 223 ? -4.470 9.054 -10.635 1.00 93.94 223 GLU A O 1
ATOM 1696 N N . GLU A 1 224 ? -3.590 9.676 -8.667 1.00 95.06 224 GLU A N 1
ATOM 1697 C CA . GLU A 1 224 ? -2.439 10.372 -9.255 1.00 95.06 224 GLU A CA 1
ATOM 1698 C C . GLU A 1 224 ? -1.513 9.407 -10.017 1.00 95.06 224 GLU A C 1
ATOM 1700 O O . GLU A 1 224 ? -1.089 9.681 -11.149 1.00 95.06 224 GLU A O 1
ATOM 1705 N N . LEU A 1 225 ? -1.239 8.237 -9.434 1.00 94.69 225 LEU A N 1
ATOM 1706 C CA . LEU A 1 225 ? -0.436 7.200 -10.077 1.00 94.69 225 LEU A CA 1
ATOM 1707 C C . LEU A 1 225 ? -1.115 6.642 -11.333 1.00 94.69 225 LEU A C 1
ATOM 1709 O O . LEU A 1 225 ? -0.434 6.431 -12.338 1.00 94.69 225 LEU A O 1
ATOM 1713 N N . ALA A 1 226 ? -2.439 6.470 -11.329 1.00 93.31 226 ALA A N 1
ATOM 1714 C CA . ALA A 1 226 ? -3.189 6.068 -12.520 1.00 93.31 226 ALA A CA 1
ATOM 1715 C C . ALA A 1 226 ? -3.034 7.101 -13.651 1.00 93.31 226 ALA A C 1
ATOM 1717 O O . ALA A 1 226 ? -2.802 6.742 -14.810 1.00 93.31 226 ALA A O 1
ATOM 1718 N N . GLY A 1 227 ? -3.087 8.395 -13.317 1.00 93.50 227 GLY A N 1
ATOM 1719 C CA . GLY A 1 227 ? -2.816 9.477 -14.265 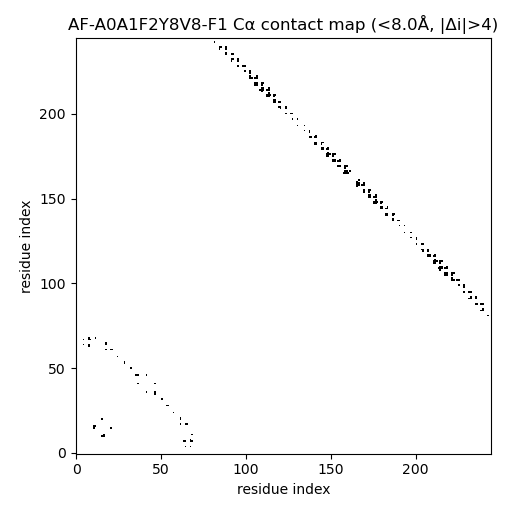1.00 93.50 227 GLY A CA 1
ATOM 1720 C C . GLY A 1 227 ? -1.399 9.411 -14.843 1.00 93.50 227 GLY A C 1
ATOM 1721 O O . GLY A 1 227 ? -1.213 9.513 -16.058 1.00 93.50 227 GLY A O 1
ATOM 1722 N N . THR A 1 228 ? -0.405 9.167 -13.989 1.00 92.88 228 THR A N 1
ATOM 1723 C CA . THR A 1 228 ? 1.000 9.001 -14.397 1.00 92.88 228 THR A CA 1
ATOM 1724 C C . THR A 1 228 ? 1.184 7.788 -15.311 1.00 92.88 228 THR A C 1
ATOM 1726 O O . THR A 1 228 ? 1.897 7.863 -16.312 1.00 92.88 228 THR A O 1
ATOM 1729 N N . CYS A 1 229 ? 0.497 6.682 -15.025 1.00 92.50 229 CYS A N 1
ATOM 1730 C CA . CYS A 1 229 ? 0.566 5.468 -15.831 1.00 92.50 229 CYS A CA 1
ATOM 1731 C C . CYS A 1 229 ? -0.040 5.677 -17.231 1.00 92.50 229 CYS A C 1
ATOM 1733 O O . CYS A 1 229 ? 0.559 5.301 -18.241 1.00 92.50 229 CYS A O 1
ATOM 1735 N N . SER A 1 230 ? -1.161 6.402 -17.315 1.00 91.50 230 SER A N 1
ATOM 1736 C CA . SER A 1 230 ? -1.751 6.831 -18.590 1.00 91.50 230 SER A CA 1
ATOM 1737 C C . SER A 1 230 ? -0.791 7.704 -19.415 1.00 91.50 230 SER A C 1
ATOM 1739 O O . SER A 1 230 ? -0.612 7.485 -20.617 1.00 91.50 230 SER A O 1
ATOM 1741 N N . GLN A 1 231 ? -0.095 8.649 -18.772 1.00 92.56 231 GLN A N 1
ATOM 1742 C CA . GLN A 1 231 ? 0.930 9.464 -19.436 1.00 92.56 231 GLN A CA 1
ATOM 1743 C C . GLN A 1 231 ? 2.103 8.619 -19.943 1.00 92.56 231 GLN A C 1
ATOM 1745 O O . GLN A 1 231 ? 2.555 8.816 -21.074 1.00 92.56 231 GLN A O 1
ATOM 1750 N N . LEU A 1 232 ? 2.574 7.663 -19.137 1.00 92.00 232 LEU A N 1
ATOM 1751 C CA . LEU A 1 232 ? 3.655 6.749 -19.501 1.00 92.00 232 LEU A CA 1
ATOM 1752 C C . LEU A 1 232 ? 3.269 5.921 -20.731 1.00 92.00 232 LEU A C 1
ATOM 1754 O O . LEU A 1 232 ? 4.036 5.857 -21.692 1.00 92.00 232 LEU A O 1
ATOM 1758 N N . ASN A 1 233 ? 2.052 5.377 -20.761 1.00 90.25 233 ASN A N 1
ATOM 1759 C CA . ASN A 1 233 ? 1.557 4.625 -21.911 1.00 90.25 233 ASN A CA 1
ATOM 1760 C C . ASN A 1 233 ? 1.486 5.506 -23.178 1.00 90.25 233 ASN A C 1
ATOM 1762 O O . ASN A 1 233 ? 1.910 5.106 -24.264 1.00 90.25 233 ASN A O 1
ATOM 1766 N N . GLY A 1 234 ? 1.067 6.768 -23.033 1.00 90.00 234 GLY A N 1
ATOM 1767 C CA . GLY A 1 234 ? 1.117 7.754 -24.117 1.00 90.00 234 GLY A CA 1
ATOM 1768 C C . GLY A 1 234 ? 2.537 8.040 -24.634 1.00 90.00 234 GLY A C 1
ATOM 1769 O O . GLY A 1 234 ? 2.734 8.225 -25.838 1.00 90.00 234 GLY A O 1
ATOM 1770 N N . LEU A 1 235 ? 3.548 8.054 -23.759 1.00 89.50 235 LEU A N 1
ATOM 1771 C CA . LEU A 1 235 ? 4.955 8.200 -24.154 1.00 89.50 235 LEU A CA 1
ATOM 1772 C C . LEU A 1 235 ? 5.478 6.960 -24.890 1.00 89.50 235 LEU A C 1
ATOM 1774 O O . LEU A 1 235 ? 6.172 7.106 -25.896 1.00 89.50 235 LEU A O 1
ATOM 1778 N N . VAL A 1 236 ? 5.099 5.757 -24.455 1.00 91.12 236 VAL A N 1
ATOM 1779 C CA . VAL A 1 236 ? 5.447 4.492 -25.128 1.00 91.12 236 VAL A CA 1
ATOM 1780 C C . VAL A 1 236 ? 4.872 4.437 -26.543 1.00 91.12 236 VAL A C 1
ATOM 1782 O O . VAL A 1 236 ? 5.563 4.043 -27.487 1.00 91.12 236 VAL A O 1
ATOM 1785 N N . GLN A 1 237 ? 3.634 4.900 -26.730 1.00 86.69 237 GLN A N 1
ATOM 1786 C CA . GLN A 1 237 ? 3.029 5.005 -28.059 1.00 86.69 237 GLN A CA 1
ATOM 1787 C C . GLN A 1 237 ? 3.782 5.985 -28.968 1.00 86.69 237 GLN A C 1
ATOM 1789 O O . GLN A 1 237 ? 3.985 5.699 -30.144 1.00 86.69 237 GLN A O 1
ATOM 1794 N N . LYS A 1 238 ? 4.253 7.122 -28.442 1.00 87.06 238 LYS A N 1
ATOM 1795 C CA . LYS A 1 238 ? 5.076 8.067 -29.220 1.00 87.06 238 LYS A CA 1
ATOM 1796 C C . LYS A 1 238 ? 6.440 7.480 -29.583 1.00 87.06 238 LYS A C 1
ATOM 1798 O O . LYS A 1 238 ? 6.886 7.650 -30.715 1.00 87.06 238 LYS A O 1
ATOM 1803 N N . LEU A 1 239 ? 7.075 6.774 -28.647 1.00 85.25 239 LEU A N 1
ATOM 1804 C CA . LEU A 1 239 ? 8.365 6.113 -28.859 1.00 85.25 239 LEU A CA 1
ATOM 1805 C C . LEU A 1 239 ? 8.275 5.036 -29.951 1.00 85.25 239 LEU A C 1
ATOM 1807 O O . LEU A 1 239 ? 9.160 4.939 -30.795 1.00 85.25 239 LEU A O 1
ATOM 1811 N N . SER A 1 240 ? 7.181 4.271 -29.972 1.00 79.19 240 SER A N 1
ATOM 1812 C CA . SER A 1 240 ? 6.918 3.256 -31.002 1.00 79.19 240 SER A CA 1
ATOM 1813 C C . SER A 1 240 ? 6.436 3.848 -32.334 1.00 79.19 240 SER A C 1
ATOM 1815 O O . SER A 1 240 ? 6.786 3.335 -33.391 1.00 79.19 240 SER A O 1
ATOM 1817 N N . ALA A 1 241 ? 5.692 4.958 -32.334 1.00 74.44 241 ALA A N 1
ATOM 1818 C CA . ALA A 1 241 ? 5.262 5.630 -33.566 1.00 74.44 241 ALA A CA 1
ATOM 1819 C C . ALA A 1 241 ? 6.428 6.239 -34.368 1.00 74.44 241 ALA A C 1
ATOM 1821 O O . ALA A 1 241 ? 6.340 6.320 -35.594 1.00 74.44 241 ALA A O 1
ATOM 1822 N N . GLY A 1 242 ? 7.534 6.597 -33.703 1.00 64.25 242 GLY A N 1
ATOM 1823 C CA . GLY A 1 242 ? 8.779 7.020 -34.353 1.00 64.25 242 GLY A CA 1
ATOM 1824 C C . GLY A 1 242 ? 9.398 5.977 -35.296 1.00 64.25 242 GLY A C 1
ATOM 1825 O O . GLY A 1 242 ? 10.277 6.333 -36.064 1.00 64.25 242 GLY A O 1
ATOM 1826 N N . GLN A 1 243 ? 8.917 4.726 -35.287 1.00 55.62 243 GLN A N 1
ATOM 1827 C CA . GLN A 1 243 ? 9.347 3.642 -36.183 1.00 55.62 243 GLN A CA 1
ATOM 1828 C C . GLN A 1 243 ? 8.777 3.732 -37.613 1.00 55.62 243 GLN A C 1
ATOM 1830 O O . GLN A 1 243 ? 9.123 2.908 -38.455 1.00 55.62 243 GLN A O 1
ATOM 1835 N N . ARG A 1 244 ? 7.821 4.636 -37.885 1.00 46.97 244 ARG A N 1
ATOM 1836 C CA . ARG A 1 244 ? 7.065 4.658 -39.159 1.00 46.97 244 ARG A CA 1
ATOM 1837 C C . ARG A 1 244 ? 7.484 5.744 -40.156 1.00 46.97 244 ARG A C 1
ATOM 1839 O O . ARG A 1 244 ? 6.804 5.898 -41.171 1.00 46.97 244 ARG A O 1
ATOM 1846 N N . HIS A 1 245 ? 8.559 6.478 -39.890 1.00 39.31 245 HIS A N 1
ATOM 1847 C CA . HIS A 1 245 ? 9.113 7.488 -40.795 1.00 39.31 245 HIS A CA 1
ATOM 1848 C C . HIS A 1 245 ? 10.580 7.208 -41.065 1.00 39.31 245 HIS A C 1
ATOM 1850 O O . HIS A 1 245 ? 10.968 7.386 -42.241 1.00 39.31 245 HIS A O 1
#

Nearest PDB structures (foldseek):
  1qu7-assembly1_A  TM=6.041E-01  e=4.779E-06  Escherichia coli
  3zx6-assembly1_B  TM=5.348E-01  e=1.043E-05  Archaeoglobus fulgidus DSM 4304
  6h2e-assembly1_P-2  TM=3.770E-01  e=1.305E-02  Aeromonas hydrophila subsp. hydrophila AL09-71
  6r1j-assembly1_D-2  TM=3.695E-01  e=4.319E-02  Aeromonas hydrophila J-1
  5xg2-assembly1_A  TM=3.539E-01  e=6.816E-01  Pyrococcus yayanosii CH1

Sequence (245 aa):
MALRQRIGKIHARIELYPEDFAAFYRFYLAEVFDHVPEIDGITVKEALALSSSLTRLALFDISMTLAQYHQDTDQSNQDALDQERAALAKTMSATADQLQDTVSDFAAGAVSLADASQETVLLAQRLLDKMTVVENINATIQDISGQTNLLGLNAAIEAARAGEHGRGFGIVPEEIRRLADRSKQSAKDIKAQLSAITDDVSQIMTKSESVAGIGKEQAAASEELAGTCSQLNGLVQKLSAGQRH

Radius of gyration: 52.36 Å; Cα contacts (8 Å, |Δi|>4): 145; chains: 1; bounding box: 90×30×156 Å

Mean predicted aligned error: 10.51 Å

Foldseek 3Di:
DVVLLVVLVVCVVVVNDLVNLVVVLVVVLVVVLVCLVVPPPDDPVNSVVVSVVSVVVSVVSSVVSVVSVVVVVVVVVVVVVLVVLVVVLVVLLVVLVVLLVVLVVLLVVLVVQLVVLVVLLVVLVVVVVVLVVVLVVLVVLLVVLVVQLVVLVVLLVVLVVVPPVSVVVNVVSVVSNVVSVVSNVVSVVVVVVSVVVNVVSVVSNVVSVVSNVVSVVSNVVSVVSNVVSVVSNVVSVVSNVVVPD

pLDDT: mean 88.88, std 10.93, range [39.31, 97.69]

Secondary structure (DSSP, 8-state):
-HHHHHHHHHHHHTT--HHHHHHHHHHHHHHHHHHGGGSTT--HHHHHHHHHHHHHHHHHHHHHHHHHHHHHHHHHHHHHHHHHHHHHHHHHHHHHHHHHHHHHHHHHHHHHHHHHHHHHHHHHHHHHHHHHHHHHHHHHHHHHHHHHHHHHHHHHHHHHHTGGGTTTTTHHHHHHHHHHHHHHHHHHHHHHHHHHHHHHHHHHHHHHHHHHHHHHHHHHHHHHHHHHHHHHHHHHHHHHHGGG-

Solvent-accessible surface area (backbone atoms only — not comparable to full-atom values): 12520 Å² total; per-residue (Å²): 110,71,71,57,55,50,49,42,54,53,36,62,73,70,70,56,46,70,65,59,52,54,50,49,50,52,52,51,52,50,59,52,57,72,50,50,81,70,46,86,88,67,47,74,70,53,46,51,53,49,52,54,50,54,51,50,51,50,53,52,54,51,52,51,38,48,52,50,50,54,51,52,51,52,48,54,52,48,54,50,49,53,51,52,50,51,53,48,34,52,50,51,47,54,51,34,55,53,47,49,53,53,31,52,52,44,32,53,48,15,53,54,42,30,53,53,22,52,50,49,40,55,51,43,51,56,49,51,58,52,47,54,53,51,49,54,52,40,52,49,49,36,50,52,17,52,52,44,29,53,51,15,50,56,47,32,53,49,20,61,71,50,43,85,82,14,59,85,57,37,60,57,24,53,53,44,27,52,51,18,52,51,47,34,52,50,35,51,53,50,49,55,51,53,50,53,51,52,53,53,42,52,50,51,41,56,50,25,53,51,48,28,50,51,15,52,53,42,33,55,54,22,55,53,50,47,52,52,36,54,52,50,49,54,50,34,51,52,63,55,56,67,75,77,117